Protein AF-A0A838QDP6-F1 (afdb_monomer_lite)

pLDDT: mean 85.4, std 12.96, range [42.44, 98.62]

Radius of gyration: 28.5 Å; chains: 1; bounding box: 66×50×78 Å

Foldseek 3Di:
DPDPVVVVVPPPVVCPPCQVVLCVVQVPVDLVVCPVLCVLLPDPPNDPSNDDPPGDPVSVVSSVVCCVPVVVVVVVVVLCCLLCVVVVVVCLVVVLVVLVVCQVVQVVVVDPVSNVVSVVVNVVSVVVVVVVVVVVVVVVVVLVVVLVPDPDPVSNVVSVVVCVVSVVSSVVSNDPDPVDPQQDQDPQKAFADEDAAAADPDADDAPDVLHQAHHAHPFAAAFAADLADDRSRNPRVLLLQQAKEKEAANPADPVQSVLLRVVSVVARRYHYHYDPPHPERIWIHHRRIIHHDNGNPPVSVVSNCSNGRLDHPRNNRVPHNDDGDDDHDD

Secondary structure (DSSP, 8-state):
---HHHHHHT-TTTS-SSHHHHHHHHT-S-TTTTHHHHHHHTSTT--GGG------HHHHHHHHHHHHHHHHHHHHHHHHHHHTHHHHHHHHHHHHHHHHHHHHHHHHTT-HHHHHHHHHHHHHHHHHHHHHHHHHHHHHHHHHHHHHT--SHHHHHHHHHHHHHHHHHHHHHHSTT-SSSSPPPPTT-EE-------B-SS----SSSS--SSSB-SSPBPPEE-SSPPPHHHHHHHHHTT-EEEEE-TT--HHHHHHHHHHHHH-TTEEEEE-TT-SSSEEEEETTEEEEESSTT-HHHHHHHHHHSSSSS-TTTT--SSSSB-----

Structure (mmCIF, N/CA/C/O backbone):
data_AF-A0A838QDP6-F1
#
_entry.id   AF-A0A838QDP6-F1
#
loop_
_atom_site.group_PDB
_atom_site.id
_atom_site.type_symbol
_atom_site.label_atom_id
_atom_site.label_alt_id
_atom_site.label_comp_id
_atom_site.label_asym_id
_atom_site.label_entity_id
_atom_site.label_seq_id
_atom_site.pdbx_PDB_ins_code
_atom_site.Cartn_x
_atom_site.Cartn_y
_atom_site.Cartn_z
_atom_site.occupancy
_atom_site.B_iso_or_equiv
_atom_site.auth_seq_id
_atom_site.auth_comp_id
_atom_site.auth_asym_id
_atom_site.auth_atom_id
_atom_site.pdbx_PDB_model_num
ATOM 1 N N . MET A 1 1 ? -3.889 28.948 44.543 1.00 50.28 1 MET A N 1
ATOM 2 C CA . MET A 1 1 ? -3.886 28.042 43.378 1.00 50.28 1 MET A CA 1
ATOM 3 C C . MET A 1 1 ? -4.847 28.643 42.381 1.00 50.28 1 MET A C 1
ATOM 5 O O . MET A 1 1 ? -6.040 28.615 42.629 1.00 50.28 1 MET A O 1
ATOM 9 N N . ILE A 1 2 ? -4.324 29.329 41.366 1.00 46.19 2 ILE A N 1
ATOM 10 C CA . ILE A 1 2 ? -5.138 29.846 40.263 1.00 46.19 2 ILE A CA 1
ATOM 11 C C . ILE A 1 2 ? -5.652 28.618 39.515 1.00 46.19 2 ILE A C 1
ATOM 13 O O . ILE A 1 2 ? -4.851 27.765 39.130 1.00 46.19 2 ILE A O 1
ATOM 17 N N . ASP A 1 3 ? -6.973 28.503 39.422 1.00 55.78 3 ASP A N 1
ATOM 18 C CA . ASP A 1 3 ? -7.684 27.395 38.797 1.00 55.78 3 ASP A CA 1
ATOM 19 C C . ASP A 1 3 ? -7.138 27.120 37.394 1.00 55.78 3 ASP A C 1
ATOM 21 O O . ASP A 1 3 ? -7.403 27.854 36.439 1.00 55.78 3 ASP A O 1
ATOM 25 N N . LEU A 1 4 ? -6.418 26.005 37.252 1.00 62.12 4 LEU A N 1
ATOM 26 C CA . LEU A 1 4 ? -6.120 25.387 35.956 1.00 62.12 4 LEU A CA 1
ATOM 27 C C . LEU A 1 4 ? -7.406 25.133 35.144 1.00 62.12 4 LEU A C 1
ATOM 29 O O . LEU A 1 4 ? -7.351 25.023 33.919 1.00 62.12 4 LEU A O 1
ATOM 33 N N . ASP A 1 5 ? -8.563 25.113 35.808 1.00 61.81 5 ASP A N 1
ATOM 34 C CA . ASP A 1 5 ? -9.881 25.012 35.190 1.00 61.81 5 ASP A CA 1
ATOM 35 C C . ASP A 1 5 ? -10.264 26.250 34.360 1.00 61.81 5 ASP A C 1
ATOM 37 O O . ASP A 1 5 ? -10.904 26.100 33.321 1.00 61.81 5 ASP A O 1
ATOM 41 N N . ILE A 1 6 ? -9.802 27.458 34.709 1.00 63.72 6 ILE A N 1
ATOM 42 C CA . ILE A 1 6 ? -10.055 28.677 33.912 1.00 63.72 6 ILE A CA 1
ATOM 43 C C . ILE A 1 6 ? -9.222 28.669 32.618 1.00 63.72 6 ILE A C 1
ATOM 45 O O . ILE A 1 6 ? -9.699 29.068 31.551 1.00 63.72 6 ILE A O 1
ATOM 49 N N . LEU A 1 7 ? -7.994 28.141 32.675 1.00 59.38 7 LEU A N 1
ATOM 50 C CA . LEU A 1 7 ? -7.162 27.930 31.483 1.00 59.38 7 LEU A CA 1
ATOM 51 C C . LEU A 1 7 ? -7.746 26.838 30.573 1.00 59.38 7 LEU A C 1
ATOM 53 O O . LEU A 1 7 ? -7.723 26.981 29.355 1.00 59.38 7 LEU A O 1
ATOM 57 N N . ARG A 1 8 ? -8.351 25.786 31.141 1.00 57.97 8 ARG A N 1
ATOM 58 C CA . ARG A 1 8 ? -9.088 24.775 30.361 1.00 57.97 8 ARG A CA 1
ATOM 59 C C . ARG A 1 8 ? -10.360 25.327 29.718 1.00 57.97 8 ARG A C 1
ATOM 61 O O . ARG A 1 8 ? -10.685 24.937 28.602 1.00 57.97 8 ARG A O 1
ATOM 68 N N . GLN A 1 9 ? -11.066 26.239 30.384 1.00 58.31 9 GLN A N 1
ATOM 69 C CA . GLN A 1 9 ? -12.295 26.850 29.860 1.00 58.31 9 GLN A CA 1
ATOM 70 C C . GLN A 1 9 ? -12.052 27.873 28.740 1.00 58.31 9 GLN A C 1
ATOM 72 O O . GLN A 1 9 ? -12.970 28.144 27.966 1.00 58.31 9 GLN A O 1
ATOM 77 N N . SER A 1 10 ? -10.837 28.422 28.636 1.00 58.09 10 SER A N 1
ATOM 78 C CA . SER A 1 10 ? -10.479 29.490 27.691 1.00 58.09 10 SER A CA 1
ATOM 79 C C . SER A 1 10 ? -9.707 29.023 26.450 1.00 58.09 10 SER A C 1
ATOM 81 O O . SER A 1 10 ? -9.335 29.859 25.633 1.00 58.09 10 SER A O 1
ATOM 83 N N . LEU A 1 11 ? -9.504 27.713 26.255 1.00 57.34 11 LEU A N 1
ATOM 84 C CA . LEU A 1 11 ? -8.918 27.151 25.031 1.00 57.34 11 LEU A CA 1
ATOM 85 C C . LEU A 1 11 ? -10.026 26.797 24.018 1.00 57.34 11 LEU A C 1
ATOM 87 O O . LEU A 1 11 ? -10.575 25.692 24.079 1.00 57.34 11 LEU A O 1
ATOM 91 N N . PRO A 1 12 ? -10.362 27.686 23.060 1.00 51.66 12 PRO A N 1
ATOM 92 C CA . PRO A 1 12 ? -11.470 27.474 22.127 1.00 51.66 12 PRO A CA 1
ATOM 93 C C . PRO A 1 12 ? -11.282 26.239 21.238 1.00 51.66 12 PRO A C 1
ATOM 95 O O . PRO A 1 12 ? -12.265 25.689 20.765 1.00 51.66 12 PRO A O 1
ATOM 98 N N . PHE A 1 13 ? -10.054 25.753 21.048 1.00 52.88 13 PHE A N 1
ATOM 99 C CA . PHE A 1 13 ? -9.762 24.635 20.146 1.00 52.88 13 PHE A CA 1
ATOM 100 C C . PHE A 1 13 ? -10.003 23.242 20.753 1.00 52.88 13 PHE A C 1
ATOM 102 O O . PHE A 1 13 ? -10.205 22.293 20.006 1.00 52.88 13 PHE A O 1
ATOM 109 N N . VAL A 1 14 ? -10.040 23.100 22.086 1.00 49.44 14 VAL A N 1
ATOM 110 C CA . VAL A 1 14 ? -10.217 21.787 22.756 1.00 49.44 14 VAL A CA 1
ATOM 111 C C . VAL A 1 14 ? -11.698 21.468 23.024 1.00 49.44 14 VAL A C 1
ATOM 113 O O . VAL A 1 14 ? -12.052 20.339 23.349 1.00 49.44 14 VAL A O 1
ATOM 116 N N . ARG A 1 15 ? -12.596 22.448 22.862 1.00 54.34 15 ARG A N 1
ATOM 117 C CA . ARG A 1 15 ? -14.018 22.332 23.232 1.00 54.34 15 ARG A CA 1
ATOM 118 C C . ARG A 1 15 ? -14.942 21.875 22.089 1.00 54.34 15 ARG A C 1
ATOM 120 O O . ARG A 1 15 ? -16.117 21.622 22.336 1.00 54.34 15 ARG A O 1
ATOM 127 N N . PHE A 1 16 ? -14.434 21.751 20.860 1.00 51.25 16 PHE A N 1
ATOM 128 C CA . PHE A 1 16 ? -15.212 21.402 19.658 1.00 51.25 16 PHE A CA 1
ATOM 129 C C . PHE A 1 16 ? -15.179 19.906 19.282 1.00 51.25 16 PHE A C 1
ATOM 131 O O . PHE A 1 16 ? -15.401 19.572 18.124 1.00 51.25 16 PHE A O 1
ATOM 138 N N . ASP A 1 17 ? -14.941 18.976 20.211 1.00 64.25 17 ASP A N 1
ATOM 139 C CA . ASP A 1 17 ? -14.935 17.535 19.875 1.00 64.25 17 ASP A CA 1
ATOM 140 C C . ASP A 1 17 ? -16.349 16.920 19.721 1.00 64.25 17 ASP A C 1
ATOM 142 O O . ASP A 1 17 ? -16.507 15.709 19.587 1.00 64.25 17 ASP A O 1
ATOM 146 N N . GLY A 1 18 ? -17.403 17.743 19.758 1.00 69.56 18 GLY A N 1
ATOM 147 C CA . GLY A 1 18 ? -18.802 17.311 19.700 1.00 69.56 18 GLY A CA 1
ATOM 148 C C . GLY A 1 18 ? -19.299 16.609 20.972 1.00 69.56 18 GLY A C 1
ATOM 149 O O . GLY A 1 18 ? -20.490 16.694 21.271 1.00 69.56 18 GLY A O 1
ATOM 150 N N . TYR A 1 19 ? -18.416 15.999 21.767 1.00 77.88 19 TYR A N 1
ATOM 151 C CA . TYR A 1 19 ? -18.747 15.301 23.008 1.00 77.88 19 TYR A CA 1
ATOM 152 C C . TYR A 1 19 ? -19.286 16.263 24.063 1.00 77.88 19 TYR A C 1
ATOM 154 O O . TYR A 1 19 ? -20.358 16.019 24.617 1.00 77.88 19 TYR A O 1
ATOM 162 N N . TRP A 1 20 ? -18.612 17.393 24.295 1.00 75.00 20 TRP A N 1
ATOM 163 C CA . TRP A 1 20 ? -19.075 18.382 25.278 1.00 75.00 20 TRP A CA 1
ATOM 164 C C . TRP A 1 20 ? -20.346 19.110 24.839 1.00 75.00 20 TRP A C 1
ATOM 166 O O . TRP A 1 20 ? -21.205 19.393 25.667 1.00 75.00 20 TRP A O 1
ATOM 176 N N . ALA A 1 21 ? -20.521 19.334 23.534 1.00 77.56 21 ALA A N 1
ATOM 177 C CA . ALA A 1 21 ? -21.773 19.864 22.998 1.00 77.56 21 ALA A CA 1
ATOM 178 C C . ALA A 1 21 ? -22.940 18.889 23.240 1.00 77.56 21 ALA A C 1
ATOM 180 O O . ALA A 1 21 ? -24.034 19.309 23.616 1.00 77.56 21 ALA A O 1
ATOM 181 N N . LEU A 1 22 ? -22.705 17.580 23.083 1.00 79.50 22 LEU A N 1
ATOM 182 C CA . LEU A 1 22 ? -23.687 16.543 23.403 1.00 79.50 22 LEU A CA 1
ATOM 183 C C . LEU A 1 22 ? -23.948 16.448 24.917 1.00 79.50 22 LEU A C 1
ATOM 185 O O . LEU A 1 22 ? -25.098 16.269 25.326 1.00 79.50 22 LEU A O 1
ATOM 189 N N . ALA A 1 23 ? -22.904 16.581 25.741 1.00 82.31 23 ALA A N 1
ATOM 190 C CA . ALA A 1 23 ? -22.971 16.614 27.204 1.00 82.31 23 ALA A CA 1
ATOM 191 C C . ALA A 1 23 ? -23.848 17.758 27.710 1.00 82.31 23 ALA A C 1
ATOM 193 O O . ALA A 1 23 ? -24.816 17.510 28.434 1.00 82.31 23 ALA A O 1
ATOM 194 N N . ASP A 1 24 ? -23.585 18.976 27.241 1.00 82.44 24 ASP A N 1
ATOM 195 C CA . ASP A 1 24 ? -24.355 20.166 27.594 1.00 82.44 24 ASP A CA 1
ATOM 196 C C . ASP A 1 24 ? -25.797 20.077 27.070 1.00 82.44 24 ASP A C 1
ATOM 198 O O . ASP A 1 24 ? -26.742 20.375 27.803 1.00 82.44 24 ASP A O 1
ATOM 202 N N . LEU A 1 25 ? -25.999 19.590 25.836 1.00 82.56 25 LEU A N 1
ATOM 203 C CA . LEU A 1 25 ? -27.333 19.444 25.243 1.00 82.56 25 LEU A CA 1
ATOM 204 C C . LEU A 1 25 ? -28.200 18.447 26.021 1.00 82.56 25 LEU A C 1
ATOM 206 O O . LEU A 1 25 ? -29.385 18.685 26.253 1.00 82.56 25 LEU A O 1
ATOM 210 N N . THR A 1 26 ? -27.628 17.309 26.405 1.00 82.81 26 THR A N 1
ATOM 211 C CA . THR A 1 26 ? -28.371 16.219 27.052 1.00 82.81 26 THR A CA 1
ATOM 212 C C . THR A 1 26 ? -28.411 16.309 28.577 1.00 82.81 26 THR A C 1
ATOM 214 O O . THR A 1 26 ? -29.231 15.626 29.199 1.00 82.81 26 THR A O 1
ATOM 217 N N . GLY A 1 27 ? -27.552 17.135 29.181 1.00 81.50 27 GLY A N 1
ATOM 218 C CA . GLY A 1 27 ? -27.388 17.259 30.629 1.00 81.50 27 GLY A CA 1
ATOM 219 C C . GLY A 1 27 ? -26.731 16.040 31.286 1.00 81.50 27 GLY A C 1
ATOM 220 O O . GLY A 1 27 ? -26.896 15.839 32.491 1.00 81.50 27 GLY A O 1
ATOM 221 N N . ILE A 1 28 ? -26.036 15.195 30.515 1.00 80.06 28 ILE A N 1
ATOM 222 C CA . ILE A 1 28 ? -25.270 14.059 31.042 1.00 80.06 28 ILE A CA 1
ATOM 223 C C . ILE A 1 28 ? -23.810 14.511 31.181 1.00 80.06 28 ILE A C 1
ATOM 225 O O . ILE A 1 28 ? -23.164 14.736 30.161 1.00 80.06 28 ILE A O 1
ATOM 229 N N . PRO A 1 29 ? -23.269 14.620 32.411 1.00 69.31 29 PRO A N 1
ATOM 230 C CA . PRO A 1 29 ? -21.950 15.215 32.643 1.00 69.31 29 PRO A CA 1
ATOM 231 C C . PRO A 1 29 ? -20.793 14.396 32.055 1.00 69.31 29 PRO A C 1
ATOM 233 O O . PRO A 1 29 ? -19.732 14.946 31.785 1.00 69.31 29 PRO A O 1
ATOM 236 N N . ASP A 1 30 ? -20.987 13.089 31.859 1.00 77.06 30 ASP A N 1
ATOM 237 C CA . ASP A 1 30 ? -20.006 12.204 31.233 1.00 77.06 30 ASP A CA 1
ATOM 238 C C . ASP A 1 30 ? -20.716 11.001 30.596 1.00 77.06 30 ASP A C 1
ATOM 240 O O . ASP A 1 30 ? -21.353 10.198 31.283 1.00 77.06 30 ASP A O 1
ATOM 244 N N . PHE A 1 31 ? -20.645 10.889 29.268 1.00 75.94 31 PHE A N 1
ATOM 245 C CA . PHE A 1 31 ? -21.271 9.787 28.534 1.00 75.94 31 PHE A CA 1
ATOM 246 C C . PHE A 1 31 ? -20.484 8.482 28.691 1.00 75.94 31 PHE A C 1
ATOM 248 O O . PHE A 1 31 ? -21.077 7.402 28.743 1.00 75.94 31 PHE A O 1
ATOM 255 N N . LEU A 1 32 ? -19.153 8.560 28.761 1.00 75.31 32 LEU A N 1
ATOM 256 C CA . LEU A 1 32 ? -18.283 7.387 28.730 1.00 75.31 32 LEU A CA 1
ATOM 257 C C . LEU A 1 32 ? -18.336 6.617 30.052 1.00 75.31 32 LEU A C 1
ATOM 259 O O . LEU A 1 32 ? -18.432 5.387 30.037 1.00 75.31 32 LEU A O 1
ATOM 263 N N . SER A 1 33 ? -18.377 7.302 31.200 1.00 76.56 33 SER A N 1
ATOM 264 C CA . SER A 1 33 ? -18.546 6.618 32.496 1.00 76.56 33 SER A CA 1
ATOM 265 C C . SER A 1 33 ? -19.885 5.882 32.624 1.00 76.56 33 SER A C 1
ATOM 267 O O . SER A 1 33 ? -19.991 4.903 33.370 1.00 76.56 33 SER A O 1
ATOM 269 N N . GLN A 1 34 ? -20.898 6.287 31.854 1.00 78.00 34 GLN A N 1
ATOM 270 C CA . GLN A 1 34 ? -22.226 5.669 31.848 1.00 78.00 34 GLN A CA 1
ATOM 271 C C . GLN A 1 34 ? -22.333 4.440 30.925 1.00 78.00 34 GLN A C 1
ATOM 273 O O . GLN A 1 34 ? -23.344 3.730 30.974 1.00 78.00 34 GLN A O 1
ATOM 278 N N . ILE A 1 35 ? -21.290 4.112 30.148 1.00 76.50 35 ILE A N 1
ATOM 279 C CA . ILE A 1 35 ? -21.249 2.910 29.293 1.00 76.50 35 ILE A CA 1
ATOM 280 C C . ILE A 1 35 ? -21.381 1.635 30.132 1.00 76.50 35 ILE A C 1
ATOM 282 O O . ILE A 1 35 ? -22.158 0.742 29.794 1.00 76.50 35 ILE A O 1
ATOM 286 N N . ALA A 1 36 ? -20.652 1.532 31.248 1.00 71.81 36 ALA A N 1
ATOM 287 C CA . ALA A 1 36 ? -20.669 0.322 32.068 1.00 71.81 36 ALA A CA 1
ATOM 288 C C . ALA A 1 36 ? -22.038 0.072 32.748 1.00 71.81 36 ALA A C 1
ATOM 290 O O . ALA A 1 36 ? -22.519 -1.064 32.701 1.00 71.81 36 ALA A O 1
ATOM 291 N N . PRO A 1 37 ? -22.712 1.081 33.338 1.00 74.19 37 PRO A N 1
ATOM 292 C CA . PRO A 1 37 ? -24.110 0.969 33.760 1.00 74.19 37 PRO A CA 1
ATOM 293 C C . PRO A 1 37 ? -25.075 0.595 32.625 1.00 74.19 37 PRO A C 1
ATOM 295 O O . PRO A 1 37 ? -25.907 -0.290 32.828 1.00 74.19 37 PRO A O 1
ATOM 298 N N . LEU A 1 38 ? -24.946 1.199 31.433 1.00 72.88 38 LEU A N 1
ATOM 299 C CA . LEU A 1 38 ? -25.777 0.869 30.265 1.00 72.88 38 LEU A CA 1
ATOM 300 C C . LEU A 1 38 ? -25.610 -0.600 29.861 1.00 72.88 38 LEU A C 1
ATOM 302 O O . LEU A 1 38 ? -26.600 -1.323 29.757 1.00 72.88 38 LEU A O 1
ATOM 306 N N . ALA A 1 39 ? -24.371 -1.062 29.688 1.00 69.81 39 ALA A N 1
ATOM 307 C CA . ALA A 1 39 ? -24.076 -2.441 29.312 1.00 69.81 39 ALA A CA 1
ATOM 308 C C . ALA A 1 39 ? -24.628 -3.440 30.343 1.00 69.81 39 ALA A C 1
ATOM 310 O O . ALA A 1 39 ? -25.216 -4.458 29.979 1.00 69.81 39 ALA A O 1
ATOM 311 N N . ARG A 1 40 ? -24.521 -3.124 31.643 1.00 71.31 40 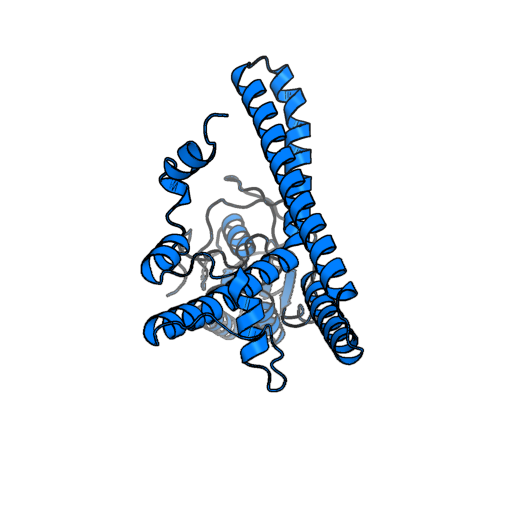ARG A N 1
ATOM 312 C CA . ARG A 1 40 ? -25.127 -3.934 32.714 1.00 71.31 40 ARG A CA 1
ATOM 313 C C . ARG A 1 40 ? -26.655 -3.915 32.683 1.00 71.31 40 ARG A C 1
ATOM 315 O O . ARG A 1 40 ? -27.258 -4.921 33.037 1.00 71.31 40 ARG A O 1
ATOM 322 N N . SER A 1 41 ? -27.274 -2.808 32.271 1.00 70.19 41 SER A N 1
ATOM 323 C CA . SER A 1 41 ? -28.736 -2.679 32.174 1.00 70.19 41 SER A CA 1
ATOM 324 C C . SER A 1 41 ? -29.349 -3.489 31.027 1.00 70.19 41 SER A C 1
ATOM 326 O O . SER A 1 41 ? -30.504 -3.892 31.120 1.00 70.19 41 SER A O 1
ATOM 328 N N . LEU A 1 42 ? -28.567 -3.767 29.978 1.00 66.94 42 LEU A N 1
ATOM 329 C CA . LEU A 1 42 ? -28.963 -4.624 28.853 1.00 66.94 42 LEU A CA 1
ATOM 330 C C . LEU A 1 42 ? -28.839 -6.123 29.177 1.00 66.94 42 LEU A C 1
ATOM 332 O O . LEU A 1 42 ? -29.370 -6.961 28.453 1.00 66.94 42 LEU A O 1
ATOM 336 N N . SER A 1 43 ? -28.153 -6.475 30.268 1.00 64.19 43 SER A N 1
ATOM 337 C CA . SER A 1 43 ? -28.040 -7.854 30.738 1.00 64.19 43 SER A CA 1
ATOM 338 C C . SER A 1 43 ? -29.254 -8.250 31.578 1.00 64.19 43 SER A C 1
ATOM 340 O O . SER A 1 43 ? -29.662 -7.527 32.486 1.00 64.19 43 SER A O 1
ATOM 342 N N . SER A 1 44 ? -29.788 -9.452 31.346 1.00 53.97 44 SER A N 1
ATOM 343 C CA . SER A 1 44 ? -30.947 -9.993 32.077 1.00 53.97 44 SER A CA 1
ATOM 344 C C . SER A 1 44 ? -30.701 -10.221 33.578 1.00 53.97 44 SER A C 1
ATOM 346 O O . SER A 1 44 ? -31.643 -10.470 34.325 1.00 53.97 44 SER A O 1
ATOM 348 N N . LYS A 1 45 ? -29.448 -10.108 34.043 1.00 57.16 45 LYS A N 1
ATOM 349 C CA . LYS A 1 45 ? -29.040 -10.208 35.457 1.00 57.16 45 LYS A CA 1
ATOM 350 C C . LYS A 1 45 ? -28.553 -8.865 36.013 1.00 57.16 45 LYS A C 1
ATOM 352 O O . LYS A 1 45 ? -27.513 -8.790 36.668 1.00 57.16 45 LYS A O 1
ATOM 357 N N . ALA A 1 46 ? -29.277 -7.793 35.715 1.00 52.75 46 ALA A N 1
ATOM 358 C CA . ALA A 1 46 ? -28.969 -6.444 36.171 1.00 52.75 46 ALA A CA 1
ATOM 359 C C . ALA A 1 46 ? -29.038 -6.330 37.713 1.00 52.75 46 ALA A C 1
ATOM 361 O O . ALA A 1 46 ? -30.113 -6.322 38.308 1.00 52.75 46 ALA A O 1
ATOM 362 N N . GLY A 1 47 ? -27.875 -6.245 38.371 1.00 58.44 47 GLY A N 1
ATOM 363 C CA . GLY A 1 47 ? -27.762 -5.952 39.806 1.00 58.44 47 GLY A CA 1
ATOM 364 C C . GLY A 1 47 ? -27.980 -4.463 40.149 1.00 58.44 47 GLY A C 1
ATOM 365 O O . GLY A 1 47 ? -28.218 -3.647 39.257 1.00 58.44 47 GLY A O 1
ATOM 366 N N . PRO A 1 48 ? -27.839 -4.057 41.428 1.00 55.97 48 PRO A N 1
ATOM 367 C CA . PRO A 1 48 ? -28.139 -2.695 41.903 1.00 55.97 48 PRO A CA 1
ATOM 368 C C . PRO A 1 48 ? -27.407 -1.561 41.158 1.00 55.97 48 PRO A C 1
ATOM 370 O O . PRO A 1 48 ? -27.935 -0.457 41.052 1.00 55.97 48 PRO A O 1
ATOM 373 N N . GLY A 1 49 ? -26.223 -1.839 40.597 1.00 58.38 49 GLY A N 1
ATOM 374 C CA . GLY A 1 49 ? -25.393 -0.893 39.837 1.00 58.38 49 GLY A CA 1
ATOM 375 C C . GLY A 1 49 ? -25.707 -0.784 38.337 1.00 58.38 49 GLY A C 1
ATOM 376 O O . GLY A 1 49 ? -24.875 -0.280 37.585 1.00 58.38 49 GLY A O 1
ATOM 377 N N . ALA A 1 50 ? -26.848 -1.302 37.878 1.00 59.38 50 ALA A N 1
ATOM 378 C CA . ALA A 1 50 ? -27.301 -1.228 36.484 1.00 59.38 50 ALA A CA 1
ATOM 379 C C . ALA A 1 50 ? -28.323 -0.100 36.231 1.00 59.38 50 ALA A C 1
ATOM 381 O O . ALA A 1 50 ? -28.893 0.001 35.145 1.00 59.38 50 ALA A O 1
ATOM 382 N N . LYS A 1 51 ? -28.608 0.739 37.236 1.00 62.09 51 LYS A N 1
ATOM 383 C CA . LYS A 1 51 ? -29.593 1.817 37.109 1.00 62.09 51 LYS A CA 1
ATOM 384 C C . LYS A 1 51 ? -28.969 3.028 36.422 1.00 62.09 51 LYS A C 1
ATOM 386 O O . LYS A 1 51 ? -28.227 3.781 37.043 1.00 62.09 51 LYS A O 1
ATOM 391 N N . LEU A 1 52 ? -29.316 3.224 35.153 1.00 66.31 52 LEU A N 1
ATOM 392 C CA . LEU A 1 52 ? -29.107 4.503 34.481 1.00 66.31 52 LEU A CA 1
ATOM 393 C C . LEU A 1 52 ? -29.871 5.615 35.222 1.00 66.31 52 LEU A C 1
ATOM 395 O O . LEU A 1 52 ? -30.951 5.348 35.769 1.00 66.31 52 LEU A O 1
ATOM 399 N N . PRO A 1 53 ? -29.372 6.864 35.202 1.00 69.88 53 PRO A N 1
ATOM 400 C CA . PRO A 1 53 ? -30.145 8.019 35.640 1.00 69.88 53 PRO A CA 1
ATOM 401 C C . PRO A 1 53 ? -31.523 8.046 34.959 1.00 69.88 53 PRO A C 1
ATOM 403 O O . PRO A 1 53 ? -31.707 7.531 33.849 1.00 69.88 53 PRO A O 1
ATOM 406 N N . ARG A 1 54 ? -32.528 8.644 35.609 1.00 74.81 54 ARG A N 1
ATOM 407 C CA . ARG A 1 54 ? -33.853 8.834 34.996 1.00 74.81 54 ARG A CA 1
ATOM 408 C C . ARG A 1 54 ? -33.755 9.874 33.872 1.00 74.81 54 ARG A C 1
ATOM 410 O O . ARG A 1 54 ? -33.995 11.054 34.086 1.00 74.81 54 ARG A O 1
ATOM 417 N N . LEU A 1 55 ? -33.386 9.418 32.678 1.00 79.25 55 LEU A N 1
ATOM 418 C CA . LEU A 1 55 ? -33.219 10.249 31.486 1.00 79.25 55 LEU A CA 1
ATOM 419 C C . LEU A 1 55 ? -34.525 10.358 30.689 1.00 79.25 55 LEU A C 1
ATOM 421 O O . LEU A 1 55 ? -35.282 9.387 30.573 1.00 79.25 55 LEU A O 1
ATOM 425 N N . LYS A 1 56 ? -34.762 11.532 30.091 1.00 86.06 56 LYS A N 1
ATOM 426 C CA . LYS A 1 56 ? -35.831 11.736 29.098 1.00 86.06 56 LYS A CA 1
ATOM 427 C C . LYS A 1 56 ? -35.603 10.805 27.895 1.00 86.06 56 LYS A C 1
ATOM 429 O O . LYS A 1 56 ? -34.465 10.467 27.574 1.00 86.06 56 LYS A O 1
ATOM 434 N N . ARG A 1 57 ? -36.677 10.391 27.206 1.00 86.31 57 ARG A N 1
ATOM 435 C CA . ARG A 1 57 ? -36.586 9.429 26.084 1.00 86.31 57 ARG A CA 1
ATOM 436 C C . ARG A 1 57 ? -35.627 9.887 24.982 1.00 86.31 57 ARG A C 1
ATOM 438 O O . ARG A 1 57 ? -34.804 9.087 24.557 1.00 86.31 57 ARG A O 1
ATOM 445 N N . TRP A 1 58 ? -35.693 11.154 24.573 1.00 86.94 58 TRP A N 1
ATOM 446 C CA . TRP A 1 58 ? -34.813 11.692 23.530 1.00 86.94 58 TRP A CA 1
ATOM 447 C C . TRP A 1 58 ? -33.337 11.681 23.961 1.00 86.94 58 TRP A C 1
ATOM 449 O O . TRP A 1 58 ? -32.496 11.221 23.202 1.00 86.94 58 TRP A O 1
ATOM 459 N N . VAL A 1 59 ? -33.043 12.046 25.218 1.00 86.88 59 VAL A N 1
ATOM 460 C CA . VAL A 1 59 ? -31.688 11.991 25.794 1.00 86.88 59 VAL A CA 1
ATOM 461 C C . VAL A 1 59 ? -31.134 10.567 25.760 1.00 86.88 59 VAL A C 1
ATOM 463 O O . VAL A 1 59 ? -29.984 10.348 25.391 1.00 86.88 59 VAL A O 1
ATOM 466 N N . ARG A 1 60 ? -31.966 9.576 26.098 1.00 83.44 60 ARG A N 1
ATOM 467 C CA . ARG A 1 60 ? -31.577 8.164 26.029 1.00 83.44 60 ARG A CA 1
ATOM 468 C C . ARG A 1 60 ? -31.277 7.719 24.596 1.00 83.44 60 ARG A C 1
ATOM 470 O O . ARG A 1 60 ? -30.323 6.977 24.399 1.00 83.44 60 ARG A O 1
ATOM 477 N N . VAL A 1 61 ? -32.073 8.150 23.616 1.00 86.06 61 VAL A N 1
ATOM 478 C CA . VAL A 1 61 ? -31.840 7.827 22.198 1.00 86.06 61 VAL A CA 1
ATOM 479 C C . VAL A 1 61 ? -30.522 8.435 21.722 1.00 86.06 61 VAL A C 1
ATOM 481 O O . VAL A 1 61 ? -29.705 7.709 21.168 1.00 86.06 61 VAL A O 1
ATOM 484 N N . THR A 1 62 ? -30.271 9.714 22.012 1.00 86.81 62 THR A N 1
ATOM 485 C CA . THR A 1 62 ? -29.002 10.387 21.688 1.00 86.81 62 THR A CA 1
ATOM 486 C C . THR A 1 62 ? -27.806 9.680 22.327 1.00 86.81 62 THR A C 1
ATOM 488 O O . THR A 1 62 ? -26.813 9.423 21.654 1.00 86.81 62 THR A O 1
ATOM 491 N N . PHE A 1 63 ? -27.919 9.293 23.600 1.00 83.44 63 PHE A N 1
ATOM 492 C CA . PHE A 1 63 ? -26.897 8.536 24.325 1.00 83.44 63 PHE A CA 1
ATOM 493 C C . PHE A 1 63 ? -26.586 7.176 23.691 1.00 83.44 63 PHE A C 1
ATOM 495 O O . PHE A 1 63 ? -25.423 6.846 23.469 1.00 83.44 63 PHE A O 1
ATOM 502 N N . ILE A 1 64 ? -27.619 6.398 23.359 1.00 83.56 64 ILE A N 1
ATOM 503 C CA . ILE A 1 64 ? -27.448 5.093 22.711 1.00 83.56 64 ILE A CA 1
ATOM 504 C C . ILE A 1 64 ? -26.846 5.262 21.312 1.00 83.56 64 ILE A C 1
ATOM 506 O O . ILE A 1 64 ? -25.910 4.544 20.979 1.00 83.56 64 ILE A O 1
ATOM 510 N N . ALA A 1 65 ? -27.338 6.217 20.517 1.00 87.94 65 ALA A N 1
ATOM 511 C CA . ALA A 1 65 ? -26.819 6.489 19.178 1.00 87.94 65 ALA A CA 1
ATOM 512 C C . ALA A 1 65 ? -25.336 6.882 19.216 1.00 87.94 65 ALA A C 1
ATOM 514 O O . ALA A 1 65 ? -24.539 6.316 18.474 1.00 87.94 65 ALA A O 1
ATOM 515 N N . TYR A 1 66 ? -24.953 7.776 20.134 1.00 85.38 66 TYR A N 1
ATOM 516 C CA . TYR A 1 66 ? -23.556 8.150 20.344 1.00 85.38 66 TYR A CA 1
ATOM 517 C C . TYR A 1 66 ? -22.687 6.927 20.655 1.00 85.38 66 TYR A C 1
ATOM 519 O O . TYR A 1 66 ? -21.666 6.721 20.014 1.00 85.38 66 TYR A O 1
ATOM 527 N N . ILE A 1 67 ? -23.106 6.061 21.581 1.00 84.12 67 ILE A N 1
ATOM 528 C CA . ILE A 1 67 ? -22.338 4.858 21.941 1.00 84.12 67 ILE A CA 1
ATOM 529 C C . ILE A 1 67 ? -22.236 3.874 20.770 1.00 84.12 67 ILE A C 1
ATOM 531 O O . ILE A 1 67 ? -21.161 3.322 20.533 1.00 84.12 67 ILE A O 1
ATOM 535 N N . LEU A 1 68 ? -23.330 3.661 20.034 1.00 86.44 68 LEU A N 1
ATOM 536 C CA . LEU A 1 68 ? -23.371 2.752 18.886 1.00 86.44 68 LEU A CA 1
ATOM 537 C C . LEU A 1 68 ? -22.518 3.229 17.708 1.00 86.44 68 LEU A C 1
ATOM 539 O O . LEU A 1 68 ? -22.123 2.399 16.900 1.00 86.44 68 LEU A O 1
ATOM 543 N N . ILE A 1 69 ? -22.221 4.524 17.613 1.00 87.12 69 ILE A N 1
ATOM 544 C CA . ILE A 1 69 ? -21.325 5.078 16.592 1.00 87.12 69 ILE A CA 1
ATOM 545 C C . ILE A 1 69 ? -19.885 5.110 17.115 1.00 87.12 69 ILE A C 1
ATOM 547 O O . ILE A 1 69 ? -18.970 4.597 16.474 1.00 87.12 69 ILE A O 1
ATOM 551 N N . THR A 1 70 ? -19.677 5.664 18.308 1.00 84.38 70 THR A N 1
ATOM 552 C CA . THR A 1 70 ? -18.344 5.917 18.861 1.00 84.38 70 THR A CA 1
ATOM 553 C C . THR A 1 70 ? -17.599 4.629 19.196 1.00 84.38 70 THR A C 1
ATOM 555 O O . THR A 1 70 ? -16.406 4.543 18.921 1.00 84.38 70 THR A O 1
ATOM 558 N N . LEU A 1 71 ? -18.258 3.601 19.749 1.00 85.69 71 LEU A N 1
ATOM 559 C CA . LEU A 1 71 ? -17.566 2.353 20.100 1.00 85.69 71 LEU A CA 1
ATOM 560 C C . LEU A 1 71 ? -17.031 1.595 18.872 1.00 85.69 71 LEU A C 1
ATOM 562 O O . LEU A 1 71 ? -15.854 1.233 18.906 1.00 85.69 71 LEU A O 1
ATOM 566 N N . PRO A 1 72 ? -17.806 1.366 17.790 1.00 87.88 72 PRO A N 1
ATOM 567 C CA . PRO A 1 72 ? -17.269 0.746 16.581 1.00 87.88 72 PRO A CA 1
ATOM 568 C C . PRO A 1 72 ? -16.171 1.572 15.920 1.00 87.88 72 PRO A C 1
ATOM 570 O O . PRO A 1 72 ? -15.165 1.000 15.515 1.00 87.88 72 PRO A O 1
ATOM 573 N N . VAL A 1 73 ? -16.319 2.901 15.858 1.00 88.56 73 VAL A N 1
ATOM 574 C CA . VAL A 1 73 ? -15.283 3.780 15.296 1.00 88.56 73 VAL A CA 1
ATOM 575 C C . VAL A 1 73 ? -13.997 3.685 16.114 1.00 88.56 73 VAL A C 1
ATOM 577 O O . VAL A 1 73 ? -12.936 3.455 15.546 1.00 88.56 73 VAL A O 1
ATOM 580 N N . LEU A 1 74 ? -14.070 3.775 17.445 1.00 85.50 74 LEU A N 1
ATOM 581 C CA . LEU A 1 74 ? -12.896 3.619 18.309 1.00 85.50 74 LEU A CA 1
ATOM 582 C C . LEU A 1 74 ? -12.273 2.225 18.191 1.00 85.50 74 LEU A C 1
ATOM 584 O O . LEU A 1 74 ? -11.052 2.113 18.150 1.00 85.50 74 LEU A O 1
ATOM 588 N N . ALA A 1 75 ? -13.085 1.169 18.114 1.00 85.06 75 ALA A N 1
ATOM 589 C CA . ALA A 1 75 ? -12.592 -0.192 17.923 1.00 85.06 75 ALA A CA 1
ATOM 590 C C . ALA A 1 75 ? -11.893 -0.356 16.566 1.00 85.06 75 ALA A C 1
ATOM 592 O O . ALA A 1 75 ? -10.834 -0.973 16.500 1.00 85.06 75 ALA A O 1
ATOM 593 N N . PHE A 1 76 ? -12.445 0.234 15.504 1.00 87.31 76 PHE A N 1
ATOM 594 C CA . PHE A 1 76 ? -11.859 0.244 14.167 1.00 87.31 76 PHE A CA 1
ATOM 595 C C . PHE A 1 76 ? -10.551 1.042 14.113 1.00 87.31 76 PHE A C 1
ATOM 597 O O . PHE A 1 76 ? -9.558 0.559 13.576 1.00 87.31 76 PHE A O 1
ATOM 604 N N . LEU A 1 77 ? -10.507 2.226 14.728 1.00 85.62 77 LEU A N 1
ATOM 605 C CA . LEU A 1 77 ? -9.286 3.029 14.827 1.00 85.62 77 LEU A CA 1
ATOM 606 C C . LEU A 1 77 ? -8.209 2.310 15.644 1.00 85.62 77 LEU A C 1
ATOM 608 O O . LEU A 1 77 ? -7.051 2.275 15.235 1.00 85.62 77 LEU A O 1
ATOM 612 N N . LEU A 1 78 ? -8.587 1.687 16.764 1.00 84.56 78 LEU A N 1
ATOM 613 C CA . LEU A 1 78 ? -7.677 0.877 17.570 1.00 84.56 78 LEU A CA 1
ATOM 614 C C . LEU A 1 78 ? -7.153 -0.322 16.773 1.00 84.56 78 LEU A C 1
ATOM 616 O O . LEU A 1 78 ? -5.964 -0.624 16.829 1.00 84.56 78 LEU A O 1
ATOM 620 N N . TRP A 1 79 ? -8.024 -0.981 16.011 1.00 85.19 79 TRP A N 1
ATOM 621 C CA . TRP A 1 79 ? -7.655 -2.070 15.117 1.00 85.19 79 TRP A CA 1
ATOM 622 C C . TRP A 1 79 ? -6.637 -1.612 14.067 1.00 85.19 79 TRP A C 1
ATOM 624 O O . TRP A 1 79 ? -5.580 -2.228 13.947 1.00 85.19 79 TRP A O 1
ATOM 634 N N . ILE A 1 80 ? -6.881 -0.499 13.367 1.00 82.75 80 ILE A N 1
ATOM 635 C CA . ILE A 1 80 ? -5.921 0.066 12.403 1.00 82.75 80 ILE A CA 1
ATOM 636 C C . ILE A 1 80 ? -4.597 0.402 13.090 1.00 82.75 80 ILE A C 1
ATOM 638 O O . ILE A 1 80 ? -3.535 0.033 12.597 1.00 82.75 80 ILE A O 1
ATOM 642 N N . MET A 1 81 ? -4.648 1.068 14.243 1.00 83.75 81 MET A N 1
ATOM 643 C CA . MET A 1 81 ? -3.456 1.475 14.982 1.00 83.75 81 MET A CA 1
ATOM 644 C C . MET A 1 81 ? -2.599 0.271 15.379 1.00 83.75 81 MET A C 1
ATOM 646 O O . MET A 1 81 ? -1.383 0.300 15.211 1.00 83.75 81 MET A O 1
ATOM 650 N N . VAL A 1 82 ? -3.220 -0.798 15.886 1.00 84.88 82 VAL A N 1
ATOM 651 C CA . VAL A 1 82 ? -2.503 -2.014 16.285 1.00 84.88 82 VAL A CA 1
ATOM 652 C C . VAL A 1 82 ? -1.969 -2.751 15.062 1.00 84.88 82 VAL A C 1
ATOM 654 O O . VAL A 1 82 ? -0.815 -3.160 15.067 1.00 84.88 82 VAL A O 1
ATOM 657 N N . THR A 1 83 ? -2.760 -2.905 14.003 1.00 80.00 83 THR A N 1
ATOM 658 C CA . THR A 1 83 ? -2.351 -3.658 12.805 1.00 80.00 83 THR A CA 1
ATOM 659 C C . THR A 1 83 ? -1.253 -2.962 11.999 1.00 80.00 83 THR A C 1
ATOM 661 O O . THR A 1 83 ? -0.367 -3.632 11.483 1.00 80.00 83 THR A O 1
ATOM 664 N N . ARG A 1 84 ? -1.241 -1.625 11.945 1.00 80.62 84 ARG A N 1
ATOM 665 C CA . ARG A 1 84 ? -0.193 -0.833 11.272 1.00 80.62 84 ARG A CA 1
ATOM 666 C C . ARG A 1 84 ? 1.042 -0.568 12.142 1.00 80.62 84 ARG A C 1
ATOM 668 O O . ARG A 1 84 ? 2.020 -0.004 11.655 1.00 80.62 84 ARG A O 1
ATOM 675 N N . MET A 1 85 ? 1.020 -0.972 13.411 1.00 82.94 85 MET A N 1
ATOM 676 C CA . MET A 1 85 ? 2.075 -0.679 14.385 1.00 82.94 85 MET A CA 1
ATOM 677 C C . MET A 1 85 ? 3.490 -1.117 13.957 1.00 82.94 85 MET A C 1
ATOM 679 O O . MET A 1 85 ? 4.403 -0.313 14.141 1.00 82.94 85 MET A O 1
ATOM 683 N N . PRO A 1 86 ? 3.715 -2.300 13.345 1.00 78.81 86 PRO A N 1
ATOM 684 C CA . PRO A 1 86 ? 5.060 -2.707 12.925 1.00 78.81 86 PRO A CA 1
ATOM 685 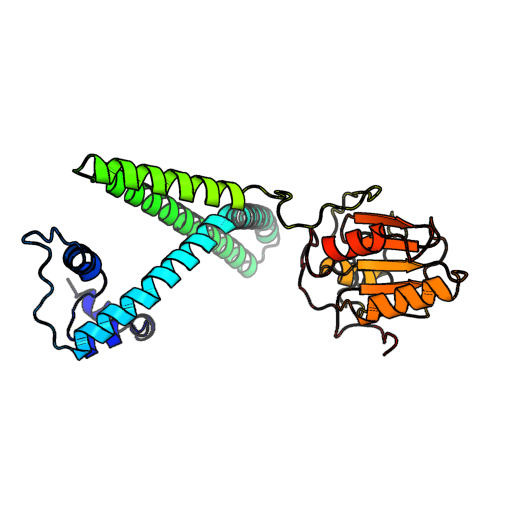C C . PRO A 1 86 ? 5.676 -1.758 11.890 1.00 78.81 86 PRO A C 1
ATOM 687 O O . PRO A 1 86 ? 6.827 -1.351 12.036 1.00 78.81 86 PRO A O 1
ATOM 690 N N . ALA A 1 87 ? 4.887 -1.349 10.892 1.00 75.94 87 ALA A N 1
ATOM 691 C CA . ALA A 1 87 ? 5.317 -0.398 9.870 1.00 75.94 87 ALA A CA 1
ATOM 692 C C . ALA A 1 87 ? 5.565 0.999 10.465 1.00 75.94 87 ALA A C 1
ATOM 694 O O . ALA A 1 87 ? 6.537 1.669 10.126 1.00 75.94 87 ALA A O 1
ATOM 695 N N . LEU A 1 88 ? 4.719 1.432 11.406 1.00 78.06 88 LEU A N 1
ATOM 696 C CA . LEU A 1 88 ? 4.939 2.690 12.120 1.00 78.06 88 LEU A CA 1
ATOM 697 C C . LEU A 1 88 ? 6.238 2.652 12.932 1.00 78.06 88 LEU A C 1
ATOM 699 O O . LEU A 1 88 ? 6.999 3.612 12.900 1.00 78.06 88 LEU A O 1
ATOM 703 N N . LEU A 1 89 ? 6.534 1.543 13.615 1.00 79.44 89 LEU A N 1
ATOM 704 C CA . LEU A 1 89 ? 7.786 1.382 14.353 1.00 79.44 89 LEU A CA 1
ATOM 705 C C . LEU A 1 89 ? 9.011 1.435 13.436 1.00 79.44 89 LEU A C 1
ATOM 707 O O . LEU A 1 89 ? 9.979 2.110 13.784 1.00 79.44 89 LEU A O 1
ATOM 711 N N . SER A 1 90 ? 8.983 0.771 12.276 1.00 76.25 90 SER A N 1
ATOM 712 C CA . SER A 1 90 ? 10.109 0.812 11.335 1.00 76.25 90 SER A CA 1
ATOM 713 C C . SER A 1 90 ? 10.339 2.220 10.790 1.00 76.25 90 SER A C 1
ATOM 715 O O . SER A 1 90 ? 11.482 2.669 10.734 1.00 76.25 90 SER A O 1
ATOM 717 N N . VAL A 1 91 ? 9.266 2.949 10.466 1.00 79.19 91 VAL A N 1
ATOM 718 C CA . VAL A 1 91 ? 9.352 4.345 10.012 1.00 79.19 91 VAL A CA 1
ATOM 719 C C . VAL A 1 91 ? 9.866 5.260 11.123 1.00 79.19 91 VAL A C 1
ATOM 721 O O . VAL A 1 91 ? 10.745 6.078 10.864 1.00 79.19 91 VAL A O 1
ATOM 724 N N . ILE A 1 92 ? 9.371 5.118 12.357 1.00 82.31 92 ILE A N 1
ATOM 725 C CA . ILE A 1 92 ? 9.809 5.929 13.504 1.00 82.31 92 ILE A CA 1
ATOM 726 C C . ILE A 1 92 ? 11.297 5.698 13.779 1.00 82.31 92 ILE A C 1
ATOM 728 O O . ILE A 1 92 ? 12.057 6.660 13.884 1.00 82.31 92 ILE A O 1
ATOM 732 N N . VAL A 1 93 ? 11.729 4.436 13.864 1.00 81.62 93 VAL A N 1
ATOM 733 C CA . VAL A 1 93 ? 13.135 4.095 14.126 1.00 81.62 93 VAL A CA 1
ATOM 734 C C . VAL A 1 93 ? 14.026 4.566 12.978 1.00 81.62 93 VAL A C 1
ATOM 736 O O . VAL A 1 93 ? 15.037 5.217 13.235 1.00 81.62 93 VAL A O 1
ATOM 739 N N . GLY A 1 94 ? 13.641 4.303 11.726 1.00 83.25 94 GLY A N 1
ATOM 740 C CA . GLY A 1 94 ? 14.390 4.745 10.549 1.00 83.25 94 GLY A CA 1
ATOM 741 C C . GLY A 1 94 ? 14.527 6.266 10.484 1.00 83.25 94 GLY A C 1
ATOM 742 O O . GLY A 1 94 ? 15.633 6.781 10.346 1.00 83.25 94 GLY A O 1
ATOM 743 N N . SER A 1 95 ? 13.426 6.993 10.678 1.00 84.75 95 SER A N 1
ATOM 744 C CA . SER A 1 95 ? 13.412 8.462 10.659 1.00 84.75 95 SER A CA 1
ATOM 745 C C . SER A 1 95 ? 14.267 9.054 11.776 1.00 84.75 95 SER A C 1
ATOM 747 O O . SER A 1 95 ? 15.029 9.991 11.538 1.00 84.75 95 SER A O 1
ATOM 749 N N . LEU A 1 96 ? 14.178 8.498 12.988 1.00 89.06 96 LEU A N 1
ATOM 750 C CA . LEU A 1 96 ? 14.953 8.970 14.130 1.00 89.06 96 LEU A CA 1
ATOM 751 C C . LEU A 1 96 ? 16.453 8.726 13.925 1.00 89.06 96 LEU A C 1
ATOM 753 O O . LEU A 1 96 ? 17.251 9.637 14.137 1.00 89.06 96 LEU A O 1
ATOM 757 N N . LEU A 1 97 ? 16.841 7.530 13.468 1.00 88.19 97 LEU A N 1
ATOM 758 C CA . LEU A 1 97 ? 18.238 7.208 13.169 1.00 88.19 97 LEU A CA 1
ATOM 759 C C . LEU A 1 97 ? 18.798 8.098 12.055 1.00 88.19 97 LEU A C 1
ATOM 761 O O . LEU A 1 97 ? 19.893 8.642 12.209 1.00 88.19 97 LEU A O 1
ATOM 765 N N . SER A 1 98 ? 18.037 8.307 10.977 1.00 88.06 98 SER A N 1
ATOM 766 C CA . SER A 1 98 ? 18.445 9.189 9.881 1.00 88.06 98 SER A CA 1
ATOM 767 C C . SER A 1 98 ? 18.625 10.633 10.343 1.00 88.06 98 SER A C 1
ATOM 769 O O . SER A 1 98 ? 19.621 11.262 9.994 1.00 88.06 98 SER A O 1
ATOM 771 N N . GLN A 1 99 ? 17.728 11.168 11.177 1.00 89.75 99 GLN A N 1
ATOM 772 C CA . GLN A 1 99 ? 17.889 12.533 11.684 1.00 89.75 99 GLN A CA 1
ATOM 773 C C . GLN A 1 99 ? 19.064 12.668 12.653 1.00 89.75 99 GLN A C 1
ATOM 775 O O . GLN A 1 99 ? 19.835 13.621 12.541 1.00 89.75 99 GLN A O 1
ATOM 780 N N . ILE A 1 100 ? 19.264 11.696 13.548 1.00 90.81 100 ILE A N 1
ATOM 781 C CA . ILE A 1 100 ? 20.432 11.669 14.441 1.00 90.81 100 ILE A CA 1
ATOM 782 C C . ILE A 1 100 ? 21.736 11.650 13.629 1.00 90.81 100 ILE A C 1
ATOM 784 O O . ILE A 1 100 ? 22.686 12.340 13.994 1.00 90.81 100 ILE A O 1
ATOM 788 N N . ALA A 1 101 ? 21.786 10.918 12.512 1.00 90.88 101 ALA A N 1
ATOM 789 C CA . ALA A 1 101 ? 22.966 10.852 11.648 1.00 90.88 101 ALA A CA 1
ATOM 790 C C . ALA A 1 101 ? 23.274 12.175 10.915 1.00 90.88 101 ALA A C 1
ATOM 792 O O . ALA A 1 101 ? 24.431 12.440 10.580 1.00 90.88 101 ALA A O 1
ATOM 793 N N . VAL A 1 102 ? 22.262 13.016 10.675 1.00 88.81 102 VAL A N 1
ATOM 794 C CA . VAL A 1 102 ? 22.408 14.313 9.991 1.00 88.81 102 VAL A CA 1
ATOM 795 C C . VAL A 1 102 ? 22.884 15.417 10.943 1.00 88.81 102 VAL A C 1
ATOM 797 O O . VAL A 1 102 ? 23.643 16.293 10.524 1.00 88.81 102 VAL A O 1
ATOM 800 N N . VAL A 1 103 ? 22.518 15.359 12.230 1.00 91.56 103 VAL A N 1
ATOM 801 C CA . VAL A 1 103 ? 22.840 16.403 13.225 1.00 91.56 103 VAL A CA 1
ATOM 802 C C . VAL A 1 103 ? 24.338 16.764 13.283 1.00 91.56 103 VAL A C 1
ATOM 804 O O . VAL A 1 103 ? 24.643 17.956 13.204 1.00 91.56 103 VAL A O 1
ATOM 807 N N . PRO A 1 104 ? 25.299 15.817 13.356 1.00 92.44 104 PRO A N 1
ATOM 808 C CA . PRO A 1 104 ? 26.722 16.160 13.400 1.00 92.44 104 PRO A CA 1
ATOM 809 C C . PRO A 1 104 ? 27.212 16.916 12.160 1.00 92.44 104 PRO A C 1
ATOM 811 O O . PRO A 1 104 ? 28.080 17.778 12.277 1.00 92.44 104 PRO A O 1
ATOM 814 N N . ARG A 1 105 ? 26.652 16.615 10.978 1.00 90.69 105 ARG A N 1
ATOM 815 C CA . ARG A 1 105 ? 27.021 17.284 9.721 1.00 90.69 105 ARG A CA 1
ATOM 816 C C . ARG A 1 105 ? 26.555 18.736 9.723 1.00 90.69 105 ARG A C 1
ATOM 818 O O . ARG A 1 105 ? 27.360 19.630 9.496 1.00 90.69 105 ARG A O 1
ATOM 825 N N . VAL A 1 106 ? 25.291 18.965 10.081 1.00 89.88 106 VAL A N 1
ATOM 826 C CA . VAL A 1 106 ? 24.687 20.307 10.128 1.00 89.88 106 VAL A CA 1
ATOM 827 C C . VAL A 1 106 ? 25.359 21.195 11.179 1.00 89.88 106 VAL A C 1
ATOM 829 O O . VAL A 1 106 ? 25.576 22.382 10.942 1.00 89.88 106 VAL A O 1
ATOM 832 N N . LEU A 1 107 ? 25.753 20.619 12.320 1.00 89.50 107 LEU A N 1
ATOM 833 C CA . LEU A 1 107 ? 26.530 21.333 13.337 1.00 89.50 107 LEU A CA 1
ATOM 834 C C . LEU A 1 107 ? 27.927 21.729 12.828 1.00 89.50 107 LEU A C 1
ATOM 836 O O . LEU A 1 107 ? 28.427 22.795 13.187 1.00 89.50 107 LEU A O 1
ATOM 840 N N . GLY A 1 108 ? 28.548 20.899 11.983 1.00 90.25 108 GLY A N 1
ATOM 841 C CA . GLY A 1 108 ? 29.853 21.169 11.373 1.00 90.25 108 GLY A CA 1
ATOM 842 C C . GLY A 1 108 ? 29.835 22.255 10.290 1.00 90.25 108 GLY A C 1
ATOM 843 O O . GLY A 1 108 ? 30.845 22.922 10.087 1.00 90.25 108 GLY A O 1
ATOM 844 N N . GLU A 1 109 ? 28.694 22.479 9.632 1.00 89.44 109 GLU A N 1
ATOM 845 C CA . GLU A 1 109 ? 28.514 23.520 8.603 1.00 89.44 109 GLU A CA 1
ATOM 846 C C . GLU A 1 109 ? 28.474 24.951 9.177 1.00 89.44 109 GLU A C 1
ATOM 848 O O . GLU A 1 109 ? 28.556 25.925 8.430 1.00 89.44 109 GLU A O 1
ATOM 853 N N . GLY A 1 110 ? 28.356 25.108 10.502 1.00 84.62 110 GLY A N 1
ATOM 854 C CA . GLY A 1 110 ? 28.423 26.407 11.185 1.00 84.62 110 GLY A CA 1
ATOM 855 C C . GLY A 1 110 ? 27.153 27.267 11.099 1.00 84.62 110 GLY A C 1
ATOM 856 O O . GLY A 1 110 ? 27.115 28.361 11.666 1.00 84.62 110 GLY A O 1
ATOM 857 N N . SER A 1 111 ? 26.087 26.793 10.443 1.00 94.31 111 SER A N 1
ATOM 858 C CA . SER A 1 111 ? 24.791 27.483 10.422 1.00 94.31 111 SER A CA 1
ATOM 859 C C . SER A 1 111 ? 24.022 27.260 11.727 1.00 94.31 111 SER A C 1
ATOM 861 O O . SER A 1 111 ? 23.533 26.161 12.011 1.00 94.31 111 SER A O 1
ATOM 863 N N . VAL A 1 112 ? 23.858 28.329 12.513 1.00 93.06 112 VAL A N 1
ATOM 864 C CA . VAL A 1 112 ? 23.124 28.297 13.792 1.00 93.06 112 VAL A CA 1
ATOM 865 C C . VAL A 1 112 ? 21.657 27.916 13.584 1.00 93.06 112 VAL A C 1
ATOM 867 O O . VAL A 1 112 ? 21.118 27.105 14.333 1.00 93.06 112 VAL A O 1
ATOM 870 N N . VAL A 1 113 ? 21.010 28.460 12.550 1.00 93.81 113 VAL A N 1
ATOM 871 C CA . VAL A 1 113 ? 19.579 28.230 12.289 1.00 93.81 113 VAL A CA 1
ATOM 872 C C . VAL A 1 113 ? 19.319 26.764 11.939 1.00 93.81 113 VAL A C 1
ATOM 874 O O . VAL A 1 113 ? 18.446 26.136 12.536 1.00 93.81 113 VAL A O 1
ATOM 877 N N . SER A 1 114 ? 20.116 26.203 11.025 1.00 90.00 114 SER A N 1
ATOM 878 C CA . SER A 1 114 ? 20.003 24.802 10.598 1.00 90.00 114 SER A CA 1
ATOM 879 C C . SER A 1 114 ? 20.245 23.844 11.765 1.00 90.00 114 SER A C 1
ATOM 881 O O . SER A 1 114 ? 19.519 22.868 11.942 1.00 90.00 114 SER A O 1
ATOM 883 N N . SER A 1 115 ? 21.236 24.167 12.600 1.00 91.50 115 SER A N 1
ATOM 884 C CA . SER A 1 115 ? 21.597 23.390 13.785 1.00 91.50 115 SER A CA 1
ATOM 885 C C . SER A 1 115 ? 20.471 23.348 14.814 1.00 91.50 115 SER A C 1
ATOM 887 O O . SER A 1 115 ? 20.120 22.276 15.306 1.00 91.50 115 SER A O 1
ATOM 889 N N . VAL A 1 116 ? 19.869 24.504 15.118 1.00 94.50 116 VAL A N 1
ATOM 890 C CA . VAL A 1 116 ? 18.731 24.588 16.045 1.00 94.50 116 VAL A CA 1
ATOM 891 C C . VAL A 1 116 ? 17.554 23.777 15.512 1.00 94.50 116 VAL A C 1
ATOM 893 O O . VAL A 1 116 ? 16.973 22.994 16.260 1.00 94.50 116 VAL A O 1
ATOM 896 N N . PHE A 1 117 ? 17.231 23.915 14.224 1.00 94.06 117 PHE A N 1
ATOM 897 C CA . PHE A 1 117 ? 16.128 23.178 13.613 1.00 94.06 117 PHE A CA 1
ATOM 898 C C . PHE A 1 117 ? 16.334 21.659 13.696 1.00 94.06 117 PHE A C 1
ATOM 900 O O . PHE A 1 117 ? 15.441 20.953 14.157 1.00 94.06 117 PHE A O 1
ATOM 907 N N . ALA A 1 118 ? 17.524 21.163 13.342 1.00 90.62 118 ALA A N 1
ATOM 908 C CA . ALA A 1 118 ? 17.838 19.735 13.379 1.00 90.62 118 ALA A CA 1
ATOM 909 C C . ALA A 1 118 ? 17.726 19.144 14.798 1.00 90.62 118 ALA A C 1
ATOM 911 O O . ALA A 1 118 ? 17.149 18.073 14.988 1.00 90.62 118 ALA A O 1
ATOM 912 N N . VAL A 1 119 ? 18.224 19.859 15.814 1.00 93.56 119 VAL A N 1
ATOM 913 C CA . VAL A 1 119 ? 18.136 19.419 17.217 1.00 93.56 119 VAL A CA 1
ATOM 914 C C . VAL A 1 119 ? 16.688 19.407 17.708 1.00 93.56 119 VAL A C 1
ATOM 916 O O . VAL A 1 119 ? 16.264 18.443 18.349 1.00 93.56 119 VAL A O 1
ATOM 919 N N . VAL A 1 120 ? 15.912 20.449 17.394 1.00 94.69 120 VAL A N 1
ATOM 920 C CA . VAL A 1 120 ? 14.487 20.517 17.751 1.00 94.69 120 VAL A CA 1
ATOM 921 C C . VAL A 1 120 ? 13.709 19.385 17.082 1.00 94.69 120 VAL A C 1
ATOM 923 O O . VAL A 1 120 ? 12.878 18.761 17.735 1.00 94.69 120 VAL A O 1
ATOM 926 N N . GLN A 1 121 ? 14.000 19.074 15.820 1.00 93.00 121 GLN A N 1
ATOM 927 C CA . GLN A 1 121 ? 13.318 18.011 15.085 1.00 93.00 121 GLN A CA 1
ATOM 928 C C . GLN A 1 121 ? 13.559 16.630 15.713 1.00 93.00 121 GLN A C 1
ATOM 930 O O . GLN A 1 121 ? 12.597 15.909 15.984 1.00 93.00 121 GLN A O 1
ATOM 935 N N . VAL A 1 122 ? 14.814 16.305 16.051 1.00 93.25 122 VAL A N 1
ATOM 936 C CA . VAL A 1 122 ? 15.155 15.063 16.771 1.00 93.25 122 VAL A CA 1
ATOM 937 C C . VAL A 1 122 ? 14.449 15.001 18.126 1.00 93.25 122 VAL A C 1
ATOM 939 O O . VAL A 1 122 ? 13.945 13.947 18.515 1.00 93.25 122 VAL A O 1
ATOM 942 N N . PHE A 1 123 ? 14.376 16.125 18.844 1.00 94.12 123 PHE A N 1
ATOM 943 C CA . PHE A 1 123 ? 13.687 16.190 20.130 1.00 94.12 123 PHE A CA 1
ATOM 944 C C . PHE A 1 123 ? 12.178 15.936 20.000 1.00 94.12 123 PHE A C 1
ATOM 946 O O . PHE A 1 123 ? 11.630 15.136 20.758 1.00 94.12 123 PHE A O 1
ATOM 953 N N . VAL A 1 124 ? 11.513 16.580 19.035 1.00 93.75 124 VAL A N 1
ATOM 954 C CA . VAL A 1 124 ? 10.072 16.409 18.787 1.00 93.75 124 VAL A CA 1
ATOM 955 C C . VAL A 1 124 ? 9.760 14.963 18.402 1.00 93.75 124 VAL A C 1
ATOM 957 O O . VAL A 1 124 ? 8.900 14.351 19.032 1.00 93.75 124 VAL A O 1
ATOM 960 N N . LEU A 1 125 ? 10.515 14.373 17.469 1.00 89.69 125 LEU A N 1
ATOM 961 C CA . LEU A 1 125 ? 10.339 12.964 17.104 1.00 89.69 125 LEU A CA 1
ATOM 962 C C . LEU A 1 125 ? 10.588 12.011 18.277 1.00 89.69 125 LEU A C 1
ATOM 964 O O . LEU A 1 125 ? 9.860 11.034 18.458 1.00 89.69 125 LEU A O 1
ATOM 968 N N . GLY A 1 126 ? 11.605 12.289 19.095 1.00 90.12 126 GLY A N 1
ATOM 969 C CA . GLY A 1 126 ? 11.875 11.512 20.302 1.00 90.12 126 GLY A CA 1
ATOM 970 C C . GLY A 1 126 ? 10.705 11.562 21.287 1.00 90.12 126 GLY A C 1
ATOM 971 O O . GLY A 1 126 ? 10.314 10.533 21.841 1.00 90.12 126 GLY A O 1
ATOM 972 N N . LEU A 1 127 ? 10.102 12.739 21.472 1.00 93.75 127 LEU A N 1
ATOM 973 C CA . LEU A 1 127 ? 8.933 12.916 22.329 1.00 93.75 127 LEU A CA 1
ATOM 974 C C . LEU A 1 127 ? 7.703 12.174 21.787 1.00 93.75 127 LEU A C 1
ATOM 976 O O . LEU A 1 127 ? 6.992 11.535 22.564 1.00 93.75 127 LEU A O 1
ATOM 980 N N . GLU A 1 128 ? 7.472 12.206 20.475 1.00 90.50 128 GLU A N 1
ATOM 981 C CA . GLU A 1 128 ? 6.402 11.448 19.816 1.00 90.50 128 GLU A CA 1
ATOM 982 C C . GLU A 1 128 ? 6.579 9.938 20.015 1.00 90.50 128 GLU A C 1
ATOM 984 O O . GLU A 1 128 ? 5.650 9.255 20.457 1.00 90.50 128 GLU A O 1
ATOM 989 N N . ALA A 1 129 ? 7.790 9.419 19.788 1.00 87.44 129 ALA A N 1
ATOM 990 C CA . ALA A 1 129 ? 8.110 8.008 19.994 1.00 87.44 129 ALA A CA 1
ATOM 991 C C . ALA A 1 129 ? 7.883 7.572 21.453 1.00 87.44 129 ALA A C 1
ATOM 993 O O . ALA A 1 129 ? 7.314 6.504 21.714 1.00 87.44 129 ALA A O 1
ATOM 994 N N . LEU A 1 130 ? 8.271 8.412 22.420 1.00 91.38 130 LEU A N 1
ATOM 995 C CA . LEU A 1 130 ? 8.017 8.174 23.843 1.00 91.38 130 LEU A CA 1
ATOM 996 C C . LEU A 1 130 ? 6.521 8.203 24.172 1.00 91.38 130 LEU A C 1
ATOM 998 O O . LEU A 1 130 ? 6.048 7.339 24.913 1.00 91.38 130 LEU A O 1
ATOM 1002 N N . GLY A 1 131 ? 5.769 9.154 23.612 1.00 89.38 131 GLY A N 1
ATOM 1003 C CA . GLY A 1 131 ? 4.322 9.266 23.798 1.00 89.38 131 GLY A CA 1
ATOM 1004 C C . GLY A 1 131 ? 3.573 8.038 23.282 1.00 89.38 131 GLY A C 1
ATOM 1005 O O . GLY A 1 131 ? 2.751 7.466 24.000 1.00 89.38 131 GLY A O 1
ATOM 1006 N N . ILE A 1 132 ? 3.918 7.577 22.078 1.00 85.50 132 ILE A N 1
ATOM 1007 C CA . ILE A 1 132 ? 3.370 6.355 21.477 1.00 85.50 132 ILE A CA 1
ATOM 1008 C C . ILE A 1 132 ? 3.709 5.140 22.347 1.00 85.50 132 ILE A C 1
ATOM 1010 O O . ILE A 1 132 ? 2.819 4.375 22.723 1.00 85.50 132 ILE A O 1
ATOM 1014 N N . THR A 1 133 ? 4.976 4.992 22.744 1.00 85.62 133 THR A N 1
ATOM 1015 C CA . THR A 1 133 ? 5.424 3.892 23.614 1.00 85.62 133 THR A CA 1
ATOM 1016 C C . THR A 1 133 ? 4.655 3.878 24.935 1.00 85.62 133 THR A C 1
ATOM 1018 O O . THR A 1 133 ? 4.150 2.837 25.362 1.00 85.62 133 THR A O 1
ATOM 1021 N N . TYR A 1 134 ? 4.510 5.041 25.573 1.00 90.75 134 TYR A N 1
ATOM 1022 C CA . TYR A 1 134 ? 3.744 5.189 26.804 1.00 90.75 134 TYR A CA 1
ATOM 1023 C C . TYR A 1 134 ? 2.277 4.789 26.615 1.00 90.75 134 TYR A C 1
ATOM 1025 O O . TYR A 1 134 ? 1.733 4.062 27.450 1.00 90.75 134 TYR A O 1
ATOM 1033 N N . LEU A 1 135 ? 1.644 5.212 25.517 1.00 87.44 135 LEU A N 1
ATOM 1034 C CA . LEU A 1 135 ? 0.254 4.885 25.210 1.00 87.44 135 LEU A CA 1
ATOM 1035 C C . LEU A 1 135 ? 0.055 3.374 25.049 1.00 87.44 135 LEU A C 1
ATOM 1037 O O . LEU A 1 135 ? -0.848 2.816 25.673 1.00 87.44 135 LEU A O 1
ATOM 1041 N N . PHE A 1 136 ? 0.927 2.693 24.301 1.00 84.25 136 PHE A N 1
ATOM 1042 C CA . PHE A 1 136 ? 0.865 1.236 24.141 1.00 84.25 136 PHE A CA 1
ATOM 1043 C C . PHE A 1 136 ? 1.081 0.493 25.465 1.00 84.25 136 PHE A C 1
ATOM 1045 O O . PHE A 1 136 ? 0.333 -0.435 25.785 1.00 84.25 136 PHE A O 1
ATOM 1052 N N . VAL A 1 137 ? 2.047 0.924 26.282 1.00 88.38 137 VAL A N 1
ATOM 1053 C CA . VAL A 1 137 ? 2.287 0.338 27.611 1.00 88.38 137 VAL A CA 1
ATOM 1054 C C . VAL A 1 137 ? 1.092 0.567 28.541 1.00 88.38 137 VAL A C 1
ATOM 1056 O O . VAL A 1 137 ? 0.673 -0.351 29.249 1.00 88.38 137 VAL A O 1
ATOM 1059 N N . SER A 1 138 ? 0.521 1.771 28.545 1.00 86.81 138 SER A N 1
ATOM 1060 C CA . SER A 1 138 ? -0.651 2.128 29.351 1.00 86.81 138 SER A CA 1
ATOM 1061 C C . SER A 1 138 ? -1.885 1.317 28.947 1.00 86.81 138 SER A C 1
ATOM 1063 O O . SER A 1 138 ? -2.575 0.747 29.801 1.00 86.81 138 SER A O 1
ATOM 1065 N N . LEU A 1 139 ? -2.119 1.179 27.640 1.00 85.81 139 LEU A N 1
ATOM 1066 C CA . LEU A 1 139 ? -3.186 0.351 27.094 1.00 85.81 139 LEU A CA 1
ATOM 1067 C C . LEU A 1 139 ? -3.005 -1.115 27.504 1.00 85.81 139 LEU A C 1
ATOM 1069 O O . LEU A 1 139 ? -3.930 -1.715 28.052 1.00 85.81 139 LEU A O 1
ATOM 1073 N N . GLY A 1 140 ? -1.802 -1.672 27.335 1.00 84.38 140 GLY A N 1
ATOM 1074 C CA . GLY A 1 140 ? -1.487 -3.043 27.742 1.00 84.38 140 GLY A CA 1
ATOM 1075 C C . GLY A 1 140 ? -1.718 -3.283 29.237 1.00 84.38 140 GLY A C 1
ATOM 1076 O O . GLY A 1 140 ? -2.368 -4.256 29.622 1.00 84.38 140 GLY A O 1
ATOM 1077 N N . ARG A 1 141 ? -1.269 -2.358 30.098 1.00 88.81 141 ARG A N 1
ATOM 1078 C CA . ARG A 1 141 ? -1.512 -2.418 31.552 1.00 88.81 141 ARG A CA 1
ATOM 1079 C C . ARG A 1 141 ? -3.002 -2.403 31.884 1.00 88.81 141 ARG A C 1
ATOM 1081 O O . ARG A 1 141 ? -3.441 -3.180 32.732 1.00 88.81 141 ARG A O 1
ATOM 1088 N N . THR A 1 142 ? -3.774 -1.562 31.201 1.00 84.75 142 THR A N 1
ATOM 1089 C CA . THR A 1 142 ? -5.225 -1.449 31.396 1.00 84.75 142 THR A CA 1
ATOM 1090 C C . THR A 1 142 ? -5.936 -2.740 30.995 1.00 84.75 142 THR A C 1
ATOM 1092 O O . THR A 1 142 ? -6.731 -3.267 31.772 1.00 84.75 142 THR A O 1
ATOM 1095 N N . LEU A 1 143 ? -5.604 -3.309 29.833 1.00 81.81 143 LEU A N 1
ATOM 1096 C CA . LEU A 1 143 ? -6.174 -4.575 29.360 1.00 81.81 143 LEU A CA 1
ATOM 1097 C C . LEU A 1 143 ? -5.873 -5.734 30.322 1.00 81.81 143 LEU A C 1
ATOM 1099 O O . LEU A 1 143 ? -6.772 -6.500 30.672 1.00 81.81 143 LEU A O 1
ATOM 1103 N N . VAL A 1 144 ? -4.636 -5.824 30.822 1.00 83.75 144 VAL A N 1
ATOM 1104 C CA . VAL A 1 144 ? -4.242 -6.833 31.819 1.00 83.75 144 VAL A CA 1
ATOM 1105 C C . VAL A 1 144 ? -5.003 -6.648 33.134 1.00 83.75 144 VAL A C 1
ATOM 1107 O O . VAL A 1 144 ? -5.469 -7.630 33.716 1.00 83.75 144 VAL A O 1
ATOM 1110 N N . ALA A 1 145 ? -5.161 -5.410 33.606 1.00 84.12 145 ALA A N 1
ATOM 1111 C CA . ALA A 1 145 ? -5.925 -5.119 34.816 1.00 84.12 145 ALA A CA 1
ATOM 1112 C C . ALA A 1 145 ? -7.402 -5.525 34.668 1.00 84.12 145 ALA A C 1
ATOM 1114 O O . ALA A 1 145 ? -7.950 -6.184 35.553 1.00 84.12 145 ALA A O 1
ATOM 1115 N N . VAL A 1 146 ? -8.026 -5.215 33.525 1.00 79.62 146 VAL A N 1
ATOM 1116 C CA . VAL A 1 146 ? -9.414 -5.599 33.215 1.00 79.62 146 VAL A CA 1
ATOM 1117 C C . VAL A 1 146 ? -9.574 -7.118 33.144 1.00 79.62 146 VAL A C 1
ATOM 1119 O O . VAL A 1 146 ? -10.534 -7.654 33.702 1.00 79.62 146 VAL A O 1
ATOM 1122 N N . ALA A 1 147 ? -8.635 -7.826 32.510 1.00 76.25 147 ALA A N 1
ATOM 1123 C CA . ALA A 1 147 ? -8.657 -9.285 32.430 1.00 76.25 147 ALA A CA 1
ATOM 1124 C C . ALA A 1 147 ? -8.540 -9.938 33.820 1.00 76.25 147 ALA A C 1
ATOM 1126 O O . ALA A 1 147 ? -9.277 -10.875 34.134 1.00 76.25 147 ALA A O 1
ATOM 1127 N N . ARG A 1 148 ? -7.666 -9.407 34.688 1.00 80.19 148 ARG A N 1
ATOM 1128 C CA . ARG A 1 148 ? -7.492 -9.884 36.072 1.00 80.19 148 ARG A CA 1
ATOM 1129 C C . ARG A 1 148 ? -8.681 -9.552 36.979 1.00 80.19 148 ARG A C 1
ATOM 1131 O O . ARG A 1 148 ? -8.976 -10.323 37.888 1.00 80.19 148 ARG A O 1
ATOM 1138 N N . GLY A 1 149 ? -9.383 -8.447 36.722 1.00 75.19 149 GLY A N 1
ATOM 1139 C CA . GLY A 1 149 ? -10.539 -7.988 37.501 1.00 75.19 149 GLY A CA 1
ATOM 1140 C C . GLY A 1 149 ? -11.840 -8.779 37.292 1.00 75.19 149 GLY A C 1
ATOM 1141 O O . GLY A 1 149 ? -12.835 -8.502 37.960 1.00 75.19 149 GLY A O 1
ATOM 1142 N N . GLN A 1 150 ? -11.874 -9.766 36.387 1.00 72.81 150 GLN A N 1
ATOM 1143 C CA . GLN A 1 150 ? -13.071 -10.577 36.134 1.00 72.81 150 GLN A CA 1
ATOM 1144 C C . GLN A 1 150 ? -13.363 -11.532 37.309 1.00 72.81 150 GLN A C 1
ATOM 1146 O O . GLN A 1 150 ? -12.661 -12.526 37.532 1.00 72.81 150 GLN A O 1
ATOM 1151 N N . ALA A 1 151 ? -14.437 -11.240 38.052 1.00 64.75 151 ALA A N 1
ATOM 1152 C CA . ALA A 1 151 ? -14.815 -11.953 39.277 1.00 64.75 151 ALA A CA 1
ATOM 1153 C C . ALA A 1 151 ? -15.450 -13.339 39.042 1.00 64.75 151 ALA A C 1
ATOM 1155 O O . ALA A 1 151 ? -15.430 -14.182 39.934 1.00 64.75 151 ALA A O 1
ATOM 1156 N N . THR A 1 152 ? -16.012 -13.603 37.856 1.00 78.81 152 THR A N 1
ATOM 1157 C CA . THR A 1 152 ? -16.712 -14.868 37.561 1.00 78.81 152 THR A CA 1
ATOM 1158 C C . THR A 1 152 ? -15.893 -15.770 36.639 1.00 78.81 152 THR A C 1
ATOM 1160 O O . THR A 1 152 ? -15.225 -15.282 35.727 1.00 78.81 152 THR A O 1
ATOM 1163 N N . GLN A 1 153 ? -15.978 -17.098 36.819 1.00 78.88 153 GLN A N 1
ATOM 1164 C CA . GLN A 1 153 ? -15.292 -18.053 35.931 1.00 78.88 153 GLN A CA 1
ATOM 1165 C C . GLN A 1 153 ? -15.707 -17.886 34.461 1.00 78.88 153 GLN A C 1
ATOM 1167 O O . GLN A 1 153 ? -14.852 -17.895 33.582 1.00 78.88 153 GLN A O 1
ATOM 1172 N N . ARG A 1 154 ? -16.997 -17.639 34.190 1.00 80.00 154 ARG A N 1
ATOM 1173 C CA . ARG A 1 154 ? -17.493 -17.371 32.828 1.00 80.00 154 ARG A CA 1
ATOM 1174 C C . ARG A 1 154 ? -16.879 -16.103 32.224 1.00 80.00 154 ARG A C 1
ATOM 1176 O O . ARG A 1 154 ? -16.484 -16.124 31.065 1.00 80.00 154 ARG A O 1
ATOM 1183 N N . GLY A 1 155 ? -16.751 -15.028 33.009 1.00 75.81 155 GLY A N 1
ATOM 1184 C CA . GLY A 1 155 ? -16.122 -13.781 32.558 1.00 75.81 155 GLY A CA 1
ATOM 1185 C C . GLY A 1 155 ? -14.645 -13.956 32.198 1.00 75.81 155 GLY A C 1
ATOM 1186 O O . GLY A 1 155 ? -14.192 -13.415 31.194 1.00 75.81 155 GLY A O 1
ATOM 1187 N N . ARG A 1 156 ? -13.912 -14.780 32.959 1.00 79.25 156 ARG A N 1
ATOM 1188 C CA . ARG A 1 156 ? -12.509 -15.115 32.658 1.00 79.25 156 ARG A CA 1
ATOM 1189 C C . ARG A 1 156 ? -12.363 -15.894 31.350 1.00 79.25 156 ARG A C 1
ATOM 1191 O O . ARG A 1 156 ? -11.482 -15.568 30.564 1.00 79.25 156 ARG A O 1
ATOM 1198 N N . VAL A 1 157 ? -13.235 -16.874 31.095 1.00 83.81 157 VAL A N 1
ATOM 1199 C CA . VAL A 1 157 ? -13.216 -17.658 29.844 1.00 83.81 157 VAL A CA 1
ATOM 1200 C C . VAL A 1 157 ? -13.520 -16.776 28.631 1.00 83.81 157 VAL A C 1
ATOM 1202 O O . VAL A 1 157 ? -12.791 -16.831 27.647 1.00 83.81 157 VAL A O 1
ATOM 1205 N N . ILE A 1 158 ? -14.543 -15.916 28.707 1.00 82.81 158 ILE A N 1
ATOM 1206 C CA . ILE A 1 158 ? -14.882 -14.987 27.615 1.00 82.81 158 ILE A CA 1
ATOM 1207 C C . ILE A 1 158 ? -13.718 -14.029 27.337 1.00 82.81 158 ILE A C 1
ATOM 1209 O O . ILE A 1 158 ? -13.334 -13.858 26.183 1.00 82.81 158 ILE A O 1
ATOM 1213 N N . ALA A 1 159 ? -13.124 -13.441 28.381 1.00 80.00 159 ALA A N 1
ATOM 1214 C CA . ALA A 1 159 ? -11.970 -12.559 28.228 1.00 80.00 159 ALA A CA 1
ATOM 1215 C C . ALA A 1 159 ? -10.782 -13.285 27.575 1.00 80.00 159 ALA A C 1
ATOM 1217 O O . ALA A 1 159 ? -10.169 -12.739 26.663 1.00 80.00 159 ALA A O 1
ATOM 1218 N N . ALA A 1 160 ? -10.496 -14.525 27.986 1.00 82.69 160 ALA A N 1
ATOM 1219 C CA . ALA A 1 160 ? -9.441 -15.334 27.381 1.00 82.69 160 ALA A CA 1
ATOM 1220 C C . ALA A 1 160 ? -9.709 -15.616 25.893 1.00 82.69 160 ALA A C 1
ATOM 1222 O O . ALA A 1 160 ? -8.805 -15.448 25.081 1.00 82.69 160 ALA A O 1
ATOM 1223 N N . MET A 1 161 ? -10.943 -15.970 25.512 1.00 84.81 161 MET A N 1
ATOM 1224 C CA . MET A 1 161 ? -11.295 -16.180 24.101 1.00 84.81 161 MET A CA 1
ATOM 1225 C C . MET A 1 161 ? -11.135 -14.908 23.268 1.00 84.81 161 MET A C 1
ATOM 1227 O O . MET A 1 161 ? -10.578 -14.970 22.178 1.00 84.81 161 MET A O 1
ATOM 1231 N N . ILE A 1 162 ? -11.570 -13.752 23.782 1.00 84.25 162 ILE A N 1
ATOM 1232 C CA . ILE A 1 162 ? -11.388 -12.466 23.093 1.00 84.25 162 ILE A CA 1
ATOM 1233 C C . ILE A 1 162 ? -9.899 -12.175 22.900 1.00 84.25 162 ILE A C 1
ATOM 1235 O O . ILE A 1 162 ? -9.497 -11.806 21.803 1.00 84.25 162 ILE A O 1
ATOM 1239 N N . VAL A 1 163 ? -9.072 -12.384 23.930 1.00 83.88 163 VAL A N 1
ATOM 1240 C CA . VAL A 1 163 ? -7.616 -12.203 23.830 1.00 83.88 163 VAL A CA 1
ATOM 1241 C C . VAL A 1 163 ? -7.012 -13.129 22.774 1.00 83.88 163 VAL A C 1
ATOM 1243 O O . VAL A 1 163 ? -6.177 -12.677 22.001 1.00 83.88 163 VAL A O 1
ATOM 1246 N N . VAL A 1 164 ? -7.447 -14.390 22.698 1.00 86.69 164 VAL A N 1
ATOM 1247 C CA . VAL A 1 164 ? -6.978 -15.334 21.670 1.00 86.69 164 VAL A CA 1
ATOM 1248 C C . VAL A 1 164 ? -7.402 -14.886 20.272 1.00 86.69 164 VAL A C 1
ATOM 1250 O O . VAL A 1 164 ? -6.559 -14.812 19.387 1.00 86.69 164 VAL A O 1
ATOM 1253 N N . VAL A 1 165 ? -8.675 -14.537 20.066 1.00 86.81 165 VAL A N 1
ATOM 1254 C CA . VAL A 1 165 ? -9.192 -14.099 18.756 1.00 86.81 165 VAL A CA 1
ATOM 1255 C C . VAL A 1 165 ? -8.503 -12.818 18.293 1.00 86.81 165 VAL A C 1
ATOM 1257 O O . VAL A 1 165 ? -8.017 -12.758 17.168 1.00 86.81 165 VAL A O 1
ATOM 1260 N N . VAL A 1 166 ? -8.408 -11.811 19.165 1.00 83.50 166 VAL A N 1
ATOM 1261 C CA . VAL A 1 166 ? -7.701 -10.560 18.863 1.00 83.50 166 VAL A CA 1
ATOM 1262 C C . VAL A 1 166 ? -6.216 -10.832 18.639 1.00 83.50 166 VAL A C 1
ATOM 1264 O O . VAL A 1 166 ? -5.648 -10.291 17.702 1.00 83.50 166 VAL A O 1
ATOM 1267 N N . GLY A 1 167 ? -5.594 -11.702 19.437 1.00 83.38 167 GLY A N 1
ATOM 1268 C CA . GLY A 1 167 ? -4.195 -12.096 19.272 1.00 83.38 167 GLY A CA 1
ATOM 1269 C C . GLY A 1 167 ? -3.919 -12.749 17.918 1.00 83.38 167 GLY A C 1
ATOM 1270 O O . GLY A 1 167 ? -2.956 -12.374 17.262 1.00 83.38 167 GLY A O 1
ATOM 1271 N N . ILE A 1 168 ? -4.789 -13.658 17.464 1.00 84.50 168 ILE A N 1
ATOM 1272 C CA . ILE A 1 168 ? -4.712 -14.270 16.128 1.00 84.50 168 ILE A CA 1
ATOM 1273 C C . ILE A 1 168 ? -4.886 -13.208 15.042 1.00 84.50 168 ILE A C 1
ATOM 1275 O O . ILE A 1 168 ? -4.113 -13.175 14.093 1.00 84.50 168 ILE A O 1
ATOM 1279 N N . ALA A 1 169 ? -5.874 -12.326 15.185 1.00 81.81 169 ALA A N 1
ATOM 1280 C CA . ALA A 1 169 ? -6.170 -11.294 14.200 1.00 81.81 169 ALA A CA 1
ATOM 1281 C C . ALA A 1 169 ? -5.024 -10.261 14.086 1.00 81.81 169 ALA A C 1
ATOM 1283 O O . ALA A 1 169 ? -4.660 -9.848 12.987 1.00 81.81 169 ALA A O 1
ATOM 1284 N N . VAL A 1 170 ? -4.402 -9.896 15.210 1.00 82.88 170 VAL A N 1
ATOM 1285 C CA . VAL A 1 170 ? -3.204 -9.045 15.253 1.00 82.88 170 VAL A CA 1
ATOM 1286 C C . VAL A 1 170 ? -1.998 -9.771 14.664 1.00 82.88 170 VAL A C 1
ATOM 1288 O O . VAL A 1 170 ? -1.320 -9.200 13.819 1.00 82.88 170 VAL A O 1
ATOM 1291 N N . ALA A 1 171 ? -1.753 -11.028 15.048 1.00 79.69 171 ALA A N 1
ATOM 1292 C CA . ALA A 1 171 ? -0.664 -11.827 14.489 1.00 79.69 171 ALA A CA 1
ATOM 1293 C C . ALA A 1 171 ? -0.799 -11.969 12.966 1.00 79.69 171 ALA A C 1
ATOM 1295 O O . ALA A 1 171 ? 0.177 -11.771 12.254 1.00 79.69 171 ALA A O 1
ATOM 1296 N N . TYR A 1 172 ? -2.013 -12.218 12.467 1.00 75.25 172 TYR A N 1
ATOM 1297 C CA . TYR A 1 172 ? -2.327 -12.235 11.038 1.00 75.25 172 TYR A CA 1
ATOM 1298 C C . TYR A 1 172 ? -1.958 -10.910 10.363 1.00 75.25 172 TYR A C 1
ATOM 1300 O O . TYR A 1 172 ? -1.268 -10.894 9.354 1.00 75.25 172 TYR A O 1
ATOM 1308 N N . ALA A 1 173 ? -2.366 -9.782 10.942 1.00 73.69 173 ALA A N 1
ATOM 1309 C CA . ALA A 1 173 ? -2.079 -8.473 10.368 1.00 73.69 173 ALA A CA 1
ATOM 1310 C C . ALA A 1 173 ? -0.593 -8.069 10.429 1.00 73.69 173 ALA A C 1
ATOM 1312 O O . ALA A 1 173 ? -0.180 -7.164 9.711 1.00 73.69 173 ALA A O 1
ATOM 1313 N N . TRP A 1 174 ? 0.192 -8.689 11.312 1.00 77.81 174 TRP A N 1
ATOM 1314 C CA . TRP A 1 174 ? 1.604 -8.368 11.539 1.00 77.81 174 TRP A CA 1
ATOM 1315 C C . TRP A 1 174 ? 2.568 -9.237 10.739 1.00 77.81 174 TRP A C 1
ATOM 1317 O O . TRP A 1 174 ? 3.753 -8.917 10.697 1.00 77.81 174 TRP A O 1
ATOM 1327 N N . ILE A 1 175 ? 2.103 -10.333 10.141 1.00 69.31 175 ILE A N 1
ATOM 1328 C CA . ILE A 1 175 ? 2.938 -11.166 9.279 1.00 69.31 175 ILE A CA 1
ATOM 1329 C C . ILE A 1 175 ? 2.935 -10.523 7.885 1.00 69.31 175 ILE A C 1
ATOM 1331 O O . ILE A 1 175 ? 1.913 -10.593 7.196 1.00 69.31 175 ILE A O 1
ATOM 1335 N N . PRO A 1 176 ? 4.040 -9.888 7.447 1.00 53.38 176 PRO A N 1
ATOM 1336 C CA . PRO A 1 176 ? 4.154 -9.462 6.060 1.00 53.38 176 PRO A CA 1
ATOM 1337 C C . PRO A 1 176 ? 4.041 -10.701 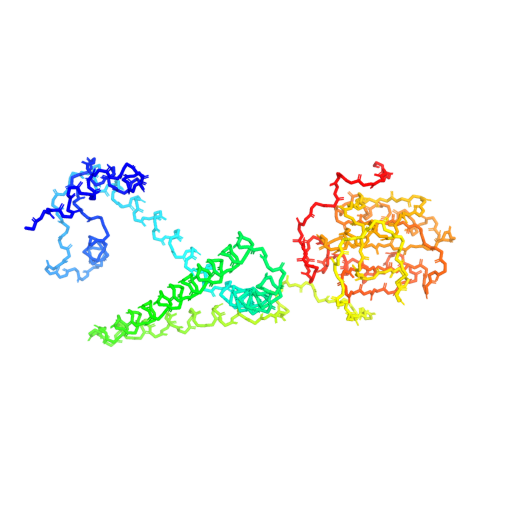5.162 1.00 53.38 176 PRO A C 1
ATOM 1339 O O . PRO A 1 176 ? 4.633 -11.738 5.460 1.00 53.38 176 PRO A O 1
ATOM 1342 N N . ASN A 1 177 ? 3.278 -10.596 4.073 1.00 53.75 177 ASN A N 1
ATOM 1343 C CA . ASN A 1 177 ? 3.144 -11.640 3.052 1.00 53.75 177 ASN A CA 1
ATOM 1344 C C . ASN A 1 177 ? 2.474 -12.946 3.519 1.00 53.75 177 ASN A C 1
ATOM 1346 O O . ASN A 1 177 ? 2.884 -14.028 3.105 1.00 53.75 177 ASN A O 1
ATOM 1350 N N . LEU A 1 178 ? 1.418 -12.889 4.342 1.00 48.88 178 LEU A N 1
ATOM 1351 C CA . LEU A 1 178 ? 0.492 -14.026 4.399 1.00 48.88 178 LEU A CA 1
ATOM 1352 C C . LEU A 1 178 ? -0.173 -14.179 3.018 1.00 48.88 178 LEU A C 1
ATOM 1354 O O . LEU A 1 178 ? -0.884 -13.262 2.601 1.00 48.88 178 LEU A O 1
ATOM 1358 N N . PRO A 1 179 ? 0.020 -15.308 2.307 1.00 48.06 179 PRO A N 1
ATOM 1359 C CA . PRO A 1 179 ? -0.518 -15.535 0.966 1.00 48.06 179 PRO A CA 1
ATOM 1360 C C . PRO A 1 179 ? -2.006 -15.907 1.042 1.00 48.06 179 PRO A C 1
ATOM 1362 O O . PRO A 1 179 ? -2.441 -16.947 0.557 1.00 48.06 179 PRO A O 1
ATOM 1365 N N . ILE A 1 180 ? -2.798 -15.097 1.740 1.00 42.44 180 ILE A N 1
ATOM 1366 C CA . ILE A 1 180 ? -4.247 -15.241 1.811 1.00 42.44 180 ILE A CA 1
ATOM 1367 C C . ILE A 1 180 ? -4.830 -13.907 1.348 1.00 42.44 180 ILE A C 1
ATOM 1369 O O . ILE A 1 180 ? -5.039 -12.990 2.139 1.00 42.44 180 ILE A O 1
ATOM 1373 N N . GLY A 1 181 ? -5.035 -13.799 0.034 1.00 46.69 181 GLY A N 1
ATOM 1374 C CA . GLY A 1 181 ? -5.675 -12.651 -0.615 1.00 46.69 181 GLY A CA 1
ATOM 1375 C C . GLY A 1 181 ? -4.749 -11.699 -1.380 1.00 46.69 181 GLY A C 1
ATOM 1376 O O . GLY A 1 181 ? -5.260 -10.798 -2.030 1.00 46.69 181 GLY A O 1
ATOM 1377 N N . GLN A 1 182 ? -3.427 -11.896 -1.351 1.00 51.78 182 GLN A N 1
ATOM 1378 C CA . GLN A 1 182 ? -2.531 -11.370 -2.390 1.00 51.78 182 GLN A CA 1
ATOM 1379 C C . GLN A 1 182 ? -2.385 -12.471 -3.441 1.00 51.78 182 GLN A C 1
ATOM 1381 O O . GLN A 1 182 ? -2.132 -13.617 -3.058 1.00 51.78 182 GLN A O 1
ATOM 1386 N N . GLY A 1 183 ? -2.608 -12.168 -4.724 1.00 55.00 183 GLY A N 1
ATOM 1387 C CA . GLY A 1 183 ? -2.414 -13.157 -5.783 1.00 55.00 183 GLY A CA 1
ATOM 1388 C C . GLY A 1 183 ? -0.995 -13.710 -5.681 1.00 55.00 183 GLY A C 1
ATOM 1389 O O . GLY A 1 183 ? -0.027 -12.952 -5.640 1.00 55.00 183 GLY A O 1
ATOM 1390 N N . ALA A 1 184 ? -0.864 -15.025 -5.525 1.00 68.56 184 ALA A N 1
ATOM 1391 C CA . ALA A 1 184 ? 0.451 -15.641 -5.566 1.00 68.56 184 ALA A CA 1
ATOM 1392 C C . ALA A 1 184 ? 1.036 -15.388 -6.958 1.00 68.56 184 ALA A C 1
ATOM 1394 O O . ALA A 1 184 ? 0.323 -15.540 -7.950 1.00 68.56 184 ALA A O 1
ATOM 1395 N N . ALA A 1 185 ? 2.316 -15.014 -7.027 1.00 83.81 185 ALA A N 1
ATOM 1396 C CA . ALA A 1 185 ? 2.986 -14.873 -8.311 1.00 83.81 185 ALA A CA 1
ATOM 1397 C C . ALA A 1 185 ? 2.823 -16.188 -9.103 1.00 83.81 185 ALA A C 1
ATOM 1399 O O . ALA A 1 185 ? 3.040 -17.267 -8.532 1.00 83.81 185 ALA A O 1
ATOM 1400 N N . PRO A 1 186 ? 2.417 -16.130 -10.380 1.00 90.56 186 PRO A N 1
ATOM 1401 C CA . PRO A 1 186 ? 2.152 -17.327 -11.164 1.00 90.56 186 PRO A CA 1
ATOM 1402 C C . PRO A 1 186 ? 3.415 -18.158 -11.386 1.00 90.56 186 PRO A C 1
ATOM 1404 O O . PRO A 1 186 ? 4.551 -17.695 -11.239 1.00 90.56 186 PRO A O 1
ATOM 1407 N N . ALA A 1 187 ? 3.223 -19.412 -11.789 1.00 89.62 187 ALA A N 1
ATOM 1408 C CA . ALA A 1 187 ? 4.329 -20.327 -12.033 1.00 89.62 187 ALA A CA 1
ATOM 1409 C C . ALA A 1 187 ? 5.311 -19.773 -13.087 1.00 89.62 187 ALA A C 1
ATOM 1411 O O . ALA A 1 187 ? 4.951 -19.505 -14.236 1.00 89.62 187 ALA A O 1
ATOM 1412 N N . GLY A 1 188 ? 6.585 -19.656 -12.705 1.00 91.56 188 GLY A N 1
ATOM 1413 C CA . GLY A 1 188 ? 7.644 -19.121 -13.564 1.00 91.56 188 GLY A CA 1
ATOM 1414 C C . GLY A 1 188 ? 7.866 -17.611 -13.445 1.00 91.56 188 GLY A C 1
ATOM 1415 O O . GLY A 1 188 ? 8.747 -17.098 -14.136 1.00 91.56 188 GLY A O 1
ATOM 1416 N N . ALA A 1 189 ? 7.127 -16.918 -12.571 1.00 94.19 189 ALA A N 1
ATOM 1417 C CA . ALA A 1 189 ? 7.475 -15.563 -12.165 1.00 94.19 189 ALA A CA 1
ATOM 1418 C C . ALA A 1 189 ? 8.815 -15.556 -11.406 1.00 94.19 189 ALA A C 1
ATOM 1420 O O . ALA A 1 189 ? 9.100 -16.440 -10.593 1.00 94.19 189 ALA A O 1
ATOM 1421 N N . GLN A 1 190 ? 9.645 -14.565 -11.706 1.00 94.88 190 GLN A N 1
ATOM 1422 C CA . GLN A 1 190 ? 10.950 -14.338 -11.100 1.00 94.88 190 GLN A CA 1
ATOM 1423 C C . GLN A 1 190 ? 10.879 -13.116 -10.190 1.00 94.88 190 GLN A C 1
ATOM 1425 O O . GLN A 1 190 ? 10.323 -12.092 -10.584 1.00 94.88 190 GLN A O 1
ATOM 1430 N N . THR A 1 191 ? 11.491 -13.226 -9.012 1.00 93.94 191 THR A N 1
ATOM 1431 C CA . THR A 1 191 ? 11.644 -12.120 -8.062 1.00 93.94 191 THR A CA 1
ATOM 1432 C C . THR A 1 191 ? 13.051 -11.541 -8.161 1.00 93.94 191 THR A C 1
ATOM 1434 O O . THR A 1 191 ? 14.028 -12.293 -8.183 1.00 93.94 191 THR A O 1
ATOM 1437 N N . PHE A 1 192 ? 13.154 -10.217 -8.157 1.00 92.94 192 PHE A N 1
ATOM 1438 C CA . PHE A 1 192 ? 14.408 -9.471 -8.197 1.00 92.94 192 PHE A CA 1
ATOM 1439 C C . PHE A 1 192 ? 14.543 -8.581 -6.964 1.00 92.94 192 PHE A C 1
ATOM 1441 O O . PHE A 1 192 ? 13.551 -8.169 -6.375 1.00 92.94 192 PHE A O 1
ATOM 1448 N N . GLU A 1 193 ? 15.777 -8.269 -6.580 1.00 91.44 193 GLU A N 1
ATOM 1449 C CA . GLU A 1 193 ? 16.045 -7.286 -5.532 1.00 91.44 193 GLU A CA 1
ATOM 1450 C C . GLU A 1 193 ? 16.188 -5.897 -6.164 1.00 91.44 193 GLU A C 1
ATOM 1452 O O . GLU A 1 193 ? 17.074 -5.681 -6.994 1.00 91.44 193 GLU A O 1
ATOM 1457 N N . VAL A 1 194 ? 15.327 -4.957 -5.769 1.00 90.25 194 VAL A N 1
ATOM 1458 C CA . VAL A 1 194 ? 15.376 -3.558 -6.213 1.00 90.25 194 VAL A CA 1
ATOM 1459 C C . VAL A 1 194 ? 15.578 -2.657 -4.998 1.00 90.25 194 VAL A C 1
ATOM 1461 O O . VAL A 1 194 ? 14.676 -2.443 -4.189 1.00 90.25 194 VAL A O 1
ATOM 1464 N N . THR A 1 195 ? 16.786 -2.118 -4.859 1.00 85.38 195 THR A N 1
ATOM 1465 C CA . THR A 1 195 ? 17.180 -1.307 -3.694 1.00 85.38 195 THR A CA 1
ATOM 1466 C C . THR A 1 195 ? 17.005 0.195 -3.906 1.00 85.38 195 THR A C 1
ATOM 1468 O O . THR A 1 195 ? 16.826 0.933 -2.939 1.00 85.38 195 THR A O 1
ATOM 1471 N N . GLU A 1 196 ? 17.036 0.652 -5.157 1.00 87.88 196 GLU A N 1
ATOM 1472 C CA . GLU A 1 196 ? 16.956 2.064 -5.533 1.00 87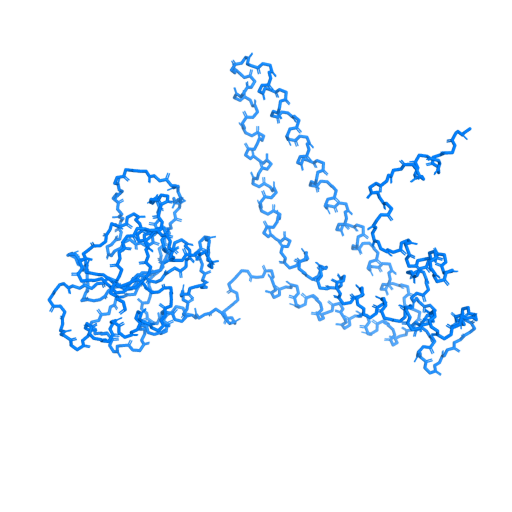.88 196 GLU A CA 1
ATOM 1473 C C . GLU A 1 196 ? 15.525 2.455 -5.924 1.00 87.88 196 GLU A C 1
ATOM 1475 O O . GLU A 1 196 ? 14.842 1.702 -6.617 1.00 87.88 196 GLU A O 1
ATOM 1480 N N . ARG A 1 197 ? 15.071 3.631 -5.473 1.00 90.94 197 ARG A N 1
ATOM 1481 C CA . ARG A 1 197 ? 13.696 4.141 -5.680 1.00 90.94 197 ARG A CA 1
ATOM 1482 C C . ARG A 1 197 ? 13.649 5.645 -5.947 1.00 90.94 197 ARG A C 1
ATOM 1484 O O . ARG A 1 197 ? 12.598 6.266 -5.881 1.00 90.94 197 ARG A O 1
ATOM 1491 N N . SER A 1 198 ? 14.800 6.277 -6.150 1.00 93.19 198 SER A N 1
ATOM 1492 C CA . SER A 1 198 ? 14.857 7.725 -6.303 1.00 93.19 198 SER A CA 1
ATOM 1493 C C . SER A 1 198 ? 14.272 8.203 -7.630 1.00 93.19 198 SER A C 1
ATOM 1495 O O . SER A 1 198 ? 14.462 7.608 -8.691 1.00 93.19 198 SER A O 1
ATOM 1497 N N . HIS A 1 199 ? 13.621 9.362 -7.570 1.00 96.44 199 HIS A N 1
ATOM 1498 C CA . HIS A 1 199 ? 13.226 10.095 -8.759 1.00 96.44 199 HIS A CA 1
ATOM 1499 C C . HIS A 1 199 ? 14.430 10.783 -9.414 1.00 96.44 199 HIS A C 1
ATOM 1501 O O . HIS A 1 199 ? 15.107 11.609 -8.795 1.00 96.44 199 HIS A O 1
ATOM 1507 N N . VAL A 1 200 ? 14.641 10.519 -10.700 1.00 95.69 200 VAL A N 1
ATOM 1508 C CA . VAL A 1 200 ? 15.699 11.092 -11.535 1.00 95.69 200 VAL A CA 1
ATOM 1509 C C . VAL A 1 200 ? 15.119 11.699 -12.812 1.00 95.69 200 VAL A C 1
ATOM 1511 O O . VAL A 1 200 ? 14.039 11.347 -13.267 1.00 95.69 200 VAL A O 1
ATOM 1514 N N . ARG A 1 201 ? 15.825 12.669 -13.399 1.00 95.00 201 ARG A N 1
ATOM 1515 C CA . ARG A 1 201 ? 15.428 13.321 -14.668 1.00 95.00 201 ARG A CA 1
ATOM 1516 C C . ARG A 1 201 ? 16.327 12.936 -15.842 1.00 95.00 201 ARG A C 1
ATOM 1518 O O . ARG A 1 201 ? 16.218 13.518 -16.916 1.00 95.00 201 ARG A O 1
ATOM 1525 N N . THR A 1 202 ? 17.258 12.027 -15.598 1.00 93.06 202 THR A N 1
ATOM 1526 C CA . THR A 1 202 ? 18.251 11.546 -16.555 1.00 93.06 202 THR A CA 1
ATOM 1527 C C . THR A 1 202 ? 17.933 10.109 -16.939 1.00 93.06 202 THR A C 1
ATOM 1529 O O . THR A 1 202 ? 17.314 9.421 -16.127 1.00 93.06 202 THR A O 1
ATOM 1532 N N . PRO A 1 203 ? 18.392 9.651 -18.114 1.00 94.50 203 PRO A N 1
ATOM 1533 C CA . PRO A 1 203 ? 18.262 8.254 -18.492 1.00 94.50 203 PRO A CA 1
ATOM 1534 C C . PRO A 1 203 ? 18.879 7.307 -17.458 1.00 94.50 203 PRO A C 1
ATOM 1536 O O . PRO A 1 203 ? 19.890 7.656 -16.833 1.00 94.50 203 PRO A O 1
ATOM 1539 N N . VAL A 1 204 ? 18.280 6.130 -17.295 1.00 96.06 204 VAL A N 1
ATOM 1540 C CA . VAL A 1 204 ? 18.725 5.085 -16.364 1.00 96.06 204 VAL A CA 1
ATOM 1541 C C . VAL A 1 204 ? 18.974 3.791 -17.128 1.00 96.06 204 VAL A C 1
ATOM 1543 O O . VAL A 1 204 ? 18.175 3.387 -17.962 1.00 96.06 204 VAL A O 1
ATOM 1546 N N . GLU A 1 205 ? 20.085 3.124 -16.824 1.00 94.44 205 GLU A N 1
ATOM 1547 C CA . GLU A 1 205 ? 20.339 1.767 -17.306 1.00 94.44 205 GLU A CA 1
ATOM 1548 C C . GLU A 1 205 ? 19.832 0.755 -16.276 1.00 94.44 205 GLU A C 1
ATOM 1550 O O . GLU A 1 205 ? 20.255 0.767 -15.115 1.00 94.44 205 GLU A O 1
ATOM 1555 N N . TYR A 1 206 ? 18.933 -0.130 -16.703 1.00 95.12 206 TYR A N 1
ATOM 1556 C CA . TYR A 1 206 ? 18.355 -1.172 -15.861 1.00 95.12 206 TYR A CA 1
ATOM 1557 C C . TYR A 1 206 ? 19.007 -2.531 -16.121 1.00 95.12 206 TYR A C 1
ATOM 1559 O O . TYR A 1 206 ? 19.444 -2.844 -17.226 1.00 95.12 206 TYR A O 1
ATOM 1567 N N . ALA A 1 207 ? 19.062 -3.369 -15.084 1.00 93.56 207 ALA A N 1
ATOM 1568 C CA . ALA A 1 207 ? 19.641 -4.708 -15.188 1.00 93.56 207 ALA A CA 1
ATOM 1569 C C . ALA A 1 207 ? 18.705 -5.723 -15.871 1.00 93.56 207 ALA A C 1
ATOM 1571 O O . ALA A 1 207 ? 19.164 -6.756 -16.359 1.00 93.56 207 ALA A O 1
ATOM 1572 N N . GLN A 1 208 ? 17.397 -5.459 -15.870 1.00 96.06 208 GLN A N 1
ATOM 1573 C CA . GLN A 1 208 ? 16.371 -6.292 -16.489 1.00 96.06 208 GLN A CA 1
ATOM 1574 C C . GLN A 1 208 ? 15.771 -5.567 -17.691 1.00 96.06 208 GLN A C 1
ATOM 1576 O O . GLN A 1 208 ? 15.625 -4.350 -17.664 1.00 96.06 208 GLN A O 1
ATOM 1581 N N . THR A 1 209 ? 15.372 -6.336 -18.703 1.00 95.19 209 THR A N 1
ATOM 1582 C CA . THR A 1 209 ? 14.687 -5.837 -19.902 1.00 95.19 209 THR A CA 1
ATOM 1583 C C . THR A 1 209 ? 13.346 -6.568 -20.047 1.00 95.19 209 THR A C 1
ATOM 1585 O O . THR A 1 209 ? 13.354 -7.791 -20.239 1.00 95.19 209 THR A O 1
ATOM 1588 N N . PRO A 1 210 ? 12.198 -5.877 -19.927 1.00 96.00 210 PRO A N 1
ATOM 1589 C CA . PRO A 1 210 ? 12.058 -4.506 -19.430 1.00 96.00 210 PRO A CA 1
ATOM 1590 C C . PRO A 1 210 ? 12.412 -4.409 -17.935 1.00 96.00 210 PRO A C 1
ATOM 1592 O O . PRO A 1 210 ? 12.436 -5.424 -17.225 1.00 96.00 210 PRO A O 1
ATOM 1595 N N . ALA A 1 211 ? 12.650 -3.194 -17.448 1.00 97.06 211 ALA A N 1
ATOM 1596 C CA . ALA A 1 211 ? 12.908 -2.930 -16.040 1.00 97.06 211 ALA A CA 1
ATOM 1597 C C . ALA A 1 211 ? 11.804 -3.472 -15.107 1.00 97.06 211 ALA A C 1
ATOM 1599 O O . ALA A 1 211 ? 10.627 -3.570 -15.464 1.00 97.06 211 ALA A O 1
ATOM 1600 N N . VAL A 1 212 ? 12.199 -3.812 -13.878 1.00 96.75 212 VAL A N 1
ATOM 1601 C CA . VAL A 1 212 ? 11.314 -4.309 -12.802 1.00 96.75 212 VAL A CA 1
ATOM 1602 C C . VAL A 1 212 ? 11.274 -3.357 -11.600 1.00 96.75 212 VAL A C 1
ATOM 1604 O O . VAL A 1 212 ? 10.801 -3.724 -10.532 1.00 96.75 212 VAL A O 1
ATOM 1607 N N . GLY A 1 213 ? 11.814 -2.146 -11.734 1.00 96.31 213 GLY A N 1
ATOM 1608 C CA . GLY A 1 213 ? 12.008 -1.200 -10.633 1.00 96.31 213 GLY A CA 1
ATOM 1609 C C . GLY A 1 213 ? 13.363 -0.495 -10.725 1.00 96.31 213 GLY A C 1
ATOM 1610 O O . GLY A 1 213 ? 14.188 -0.830 -11.575 1.00 96.31 213 GLY A O 1
ATOM 1611 N N . GLY A 1 214 ? 13.605 0.475 -9.845 1.00 96.88 214 GLY A N 1
ATOM 1612 C CA . GLY A 1 214 ? 14.874 1.206 -9.759 1.00 96.88 214 GLY A CA 1
ATOM 1613 C C . GLY A 1 214 ? 14.678 2.717 -9.667 1.00 96.88 214 GLY A C 1
ATOM 1614 O O . GLY A 1 214 ? 13.565 3.188 -9.440 1.00 96.88 214 GLY A O 1
ATOM 1615 N N . ALA A 1 215 ? 15.752 3.484 -9.874 1.00 97.31 215 ALA A N 1
ATOM 1616 C CA . ALA A 1 215 ? 15.647 4.929 -10.087 1.00 97.31 215 ALA A CA 1
ATOM 1617 C C . ALA A 1 215 ? 14.807 5.205 -11.340 1.00 97.31 215 ALA A C 1
ATOM 1619 O O . ALA A 1 215 ? 14.957 4.502 -12.337 1.00 97.31 215 ALA A O 1
ATOM 1620 N N . HIS A 1 216 ? 13.918 6.193 -11.305 1.00 98.19 216 HIS A N 1
ATOM 1621 C CA . HIS A 1 216 ? 12.934 6.385 -12.374 1.00 98.19 216 HIS A CA 1
ATOM 1622 C C . HIS A 1 216 ? 12.454 7.838 -12.485 1.00 98.19 216 HIS A C 1
ATOM 1624 O O . HIS A 1 216 ? 12.812 8.693 -11.680 1.00 98.19 216 HIS A O 1
ATOM 1630 N N . SER A 1 217 ? 11.675 8.155 -13.517 1.00 97.62 217 SER A N 1
ATOM 1631 C CA . SER A 1 217 ? 11.205 9.518 -13.798 1.00 97.62 217 SER A CA 1
ATOM 1632 C C . SER A 1 217 ? 10.272 10.007 -12.691 1.00 97.62 217 SER A C 1
ATOM 1634 O O . SER A 1 217 ? 9.492 9.206 -12.211 1.00 97.62 217 SER A O 1
ATOM 1636 N N . PRO A 1 218 ? 10.218 11.298 -12.311 1.00 96.69 218 PRO A N 1
ATOM 1637 C CA . PRO A 1 218 ? 9.167 11.812 -11.422 1.00 96.69 218 PRO A CA 1
ATOM 1638 C C . PRO A 1 218 ? 7.781 11.900 -12.091 1.00 96.69 218 PRO A C 1
ATOM 1640 O O . PRO A 1 218 ? 6.844 12.424 -11.493 1.00 96.69 218 PRO A O 1
ATOM 1643 N N . VAL A 1 219 ? 7.659 11.495 -13.357 1.00 96.75 219 VAL A N 1
ATOM 1644 C CA . VAL A 1 219 ? 6.420 11.558 -14.136 1.00 96.75 219 VAL A CA 1
ATOM 1645 C C . VAL A 1 219 ? 5.973 10.139 -14.475 1.00 96.75 219 VAL A C 1
ATOM 1647 O O . VAL A 1 219 ? 6.705 9.417 -15.148 1.00 96.75 219 VAL A O 1
ATOM 1650 N N . VAL A 1 220 ? 4.750 9.772 -14.086 1.00 96.81 220 VAL A N 1
ATOM 1651 C CA . VAL A 1 220 ? 4.136 8.475 -14.429 1.00 96.81 220 VAL A CA 1
ATOM 1652 C C . VAL A 1 220 ? 3.993 8.306 -15.946 1.00 96.81 220 VAL A C 1
ATOM 1654 O O . VAL A 1 220 ? 3.784 9.289 -16.665 1.00 96.81 220 VAL A O 1
ATOM 1657 N N . GLN A 1 221 ? 4.031 7.071 -16.444 1.00 98.38 221 GLN A N 1
ATOM 1658 C CA . GLN A 1 221 ? 3.498 6.729 -17.764 1.00 98.38 221 GLN A CA 1
ATOM 1659 C C . GLN A 1 221 ? 1.992 6.464 -17.644 1.00 98.38 221 GLN A C 1
ATOM 1661 O O . GLN A 1 221 ? 1.563 5.692 -16.787 1.00 98.38 221 GLN A O 1
ATOM 1666 N N . ASN A 1 222 ? 1.172 7.061 -18.509 1.00 98.19 222 ASN A N 1
ATOM 1667 C CA . ASN A 1 222 ? -0.253 6.738 -18.549 1.00 98.19 222 ASN A CA 1
ATOM 1668 C C . ASN A 1 222 ? -0.442 5.263 -18.941 1.00 98.19 222 ASN A C 1
ATOM 1670 O O . ASN A 1 222 ? 0.049 4.849 -19.991 1.00 98.19 222 ASN A O 1
ATOM 1674 N N . CYS A 1 223 ? -1.149 4.485 -18.125 1.00 98.31 223 CYS A N 1
ATOM 1675 C CA . CYS A 1 223 ? -1.520 3.105 -18.426 1.00 98.31 223 CYS A CA 1
ATOM 1676 C C . CYS A 1 223 ? -2.456 3.035 -19.641 1.00 98.31 223 CYS A C 1
ATOM 1678 O O . CYS A 1 223 ? -3.229 3.955 -19.909 1.00 98.31 223 CYS A O 1
ATOM 1680 N N . GLY A 1 224 ? -2.364 1.932 -20.375 1.00 98.19 224 GLY A N 1
ATOM 1681 C CA . GLY A 1 224 ? -3.084 1.652 -21.610 1.00 98.19 224 GLY A CA 1
ATOM 1682 C C . GLY A 1 224 ? -2.190 0.961 -22.640 1.00 98.19 224 GLY A C 1
ATOM 1683 O O . GLY A 1 224 ? -1.043 0.605 -22.360 1.00 98.19 224 GLY A O 1
ATOM 1684 N N . PHE A 1 225 ? -2.722 0.766 -23.845 1.00 98.44 225 PHE A N 1
ATOM 1685 C CA . PHE A 1 225 ? -2.010 0.113 -24.942 1.00 98.44 225 PHE A CA 1
ATOM 1686 C C . PHE A 1 225 ? -1.286 1.135 -25.825 1.00 98.44 225 PHE A C 1
ATOM 1688 O O . PHE A 1 225 ? -1.868 2.144 -26.221 1.00 98.44 225 PHE A O 1
ATOM 1695 N N . TYR A 1 226 ? -0.032 0.868 -26.173 1.00 98.31 226 TYR A N 1
ATOM 1696 C CA . TYR A 1 226 ? 0.804 1.729 -27.001 1.00 98.31 226 TYR A CA 1
ATOM 1697 C C . TYR A 1 226 ? 1.360 0.956 -28.179 1.00 98.31 226 TYR A C 1
ATOM 1699 O O . TYR A 1 226 ? 1.997 -0.066 -28.000 1.00 98.31 226 TYR A O 1
ATOM 1707 N N . THR A 1 227 ? 1.245 1.520 -29.377 1.00 96.50 227 THR A N 1
ATOM 1708 C CA . THR A 1 227 ? 1.860 0.987 -30.607 1.00 96.50 227 THR A CA 1
ATOM 1709 C C . THR A 1 227 ? 3.316 1.409 -30.804 1.00 96.50 227 THR A C 1
ATOM 1711 O O . THR A 1 227 ? 3.940 1.061 -31.804 1.00 96.50 227 THR A O 1
ATOM 1714 N N . ARG A 1 228 ? 3.866 2.196 -29.875 1.00 96.44 228 ARG A N 1
ATOM 1715 C CA . ARG A 1 228 ? 5.247 2.689 -29.891 1.00 96.44 228 ARG A CA 1
ATOM 1716 C C . ARG A 1 228 ? 5.850 2.556 -28.506 1.00 96.44 228 ARG A C 1
ATOM 1718 O O . ARG A 1 228 ? 5.122 2.626 -27.518 1.00 96.44 228 ARG A O 1
ATOM 1725 N N . ALA A 1 229 ? 7.168 2.406 -28.460 1.00 96.81 229 ALA A N 1
ATOM 1726 C CA . ALA A 1 229 ? 7.891 2.320 -27.206 1.00 96.81 229 ALA A CA 1
ATOM 1727 C C . ALA A 1 229 ? 7.624 3.564 -26.346 1.00 96.81 229 ALA A C 1
ATOM 1729 O O . ALA A 1 229 ? 7.510 4.687 -26.855 1.00 96.81 229 ALA A O 1
ATOM 1730 N N . VAL A 1 230 ? 7.510 3.338 -25.042 1.00 97.44 230 VAL A N 1
ATOM 1731 C CA . VAL A 1 230 ? 7.411 4.385 -24.023 1.00 97.44 230 VAL A CA 1
ATOM 1732 C C . VAL A 1 230 ? 8.780 4.604 -23.385 1.00 97.44 230 VAL A C 1
ATOM 1734 O O . VAL A 1 230 ? 9.671 3.769 -23.521 1.00 97.44 230 VAL A O 1
ATOM 1737 N N . ALA A 1 231 ? 8.962 5.730 -22.697 1.00 96.50 231 ALA A N 1
ATOM 1738 C CA . ALA A 1 231 ? 10.176 5.946 -21.918 1.00 96.50 231 ALA A CA 1
ATOM 1739 C C . ALA A 1 231 ? 10.195 4.980 -20.723 1.00 96.50 231 ALA A C 1
ATOM 1741 O O . ALA A 1 231 ? 9.237 4.933 -19.946 1.00 96.50 231 ALA A O 1
ATOM 1742 N N . GLU A 1 232 ? 11.274 4.213 -20.587 1.00 97.25 232 GLU A N 1
ATOM 1743 C CA . GLU A 1 232 ? 11.385 3.158 -19.579 1.00 97.25 232 GLU A CA 1
ATOM 1744 C C . GLU A 1 232 ? 11.305 3.736 -18.161 1.00 97.25 232 GLU A C 1
ATOM 1746 O O . GLU A 1 232 ? 10.574 3.219 -17.322 1.00 97.25 232 GLU A O 1
ATOM 1751 N N . GLU A 1 233 ? 11.919 4.895 -17.914 1.00 98.12 233 GLU A N 1
ATOM 1752 C CA . GLU A 1 233 ? 11.875 5.562 -16.613 1.00 98.12 233 GLU A CA 1
ATOM 1753 C C . GLU A 1 233 ? 10.461 6.032 -16.237 1.00 98.12 233 GLU A C 1
ATOM 1755 O O . GLU A 1 233 ? 10.136 6.131 -15.056 1.00 98.12 233 GLU A O 1
ATOM 1760 N N . ASN A 1 234 ? 9.605 6.342 -17.216 1.00 98.38 234 ASN A N 1
ATOM 1761 C CA . ASN A 1 234 ? 8.197 6.655 -16.963 1.00 98.38 234 ASN A CA 1
ATOM 1762 C C . ASN A 1 234 ? 7.395 5.378 -16.668 1.00 98.38 234 ASN A C 1
ATOM 1764 O O . ASN A 1 234 ? 6.542 5.385 -15.780 1.00 98.38 234 ASN A O 1
ATOM 1768 N N . ALA A 1 235 ? 7.670 4.286 -17.389 1.00 98.25 235 ALA A N 1
ATOM 1769 C CA . ALA A 1 235 ? 7.036 2.991 -17.150 1.00 98.25 235 ALA A CA 1
ATOM 1770 C C . ALA A 1 235 ? 7.380 2.446 -15.754 1.00 98.25 235 ALA A C 1
ATOM 1772 O O . ALA A 1 235 ? 6.489 1.969 -15.055 1.00 98.25 235 ALA A O 1
ATOM 1773 N N . VAL A 1 236 ? 8.633 2.595 -15.305 1.00 98.12 236 VAL A N 1
ATOM 1774 C CA . VAL A 1 236 ? 9.072 2.186 -13.960 1.00 98.12 236 VAL A CA 1
ATOM 1775 C C . VAL A 1 236 ? 8.373 2.980 -12.854 1.00 98.12 236 VAL A C 1
ATOM 1777 O O . VAL A 1 236 ? 8.004 2.387 -11.844 1.00 98.12 236 VAL A O 1
ATOM 1780 N N . HIS A 1 237 ? 8.100 4.276 -13.048 1.00 98.19 237 HIS A N 1
ATOM 1781 C CA . HIS A 1 237 ? 7.250 5.023 -12.108 1.00 98.19 237 HIS A CA 1
ATOM 1782 C C . HIS A 1 237 ? 5.854 4.394 -12.025 1.00 98.19 237 HIS A C 1
ATOM 1784 O O . HIS A 1 237 ? 5.318 4.171 -10.945 1.00 98.19 237 HIS A O 1
ATOM 1790 N N . SER A 1 238 ? 5.259 4.034 -13.164 1.00 98.12 238 SER A N 1
ATOM 1791 C CA . SER A 1 238 ? 3.964 3.352 -13.151 1.00 98.12 238 SER A CA 1
ATOM 1792 C C . SER A 1 238 ? 4.033 2.015 -12.403 1.00 98.12 238 SER A C 1
ATOM 1794 O O . SER A 1 238 ? 3.103 1.704 -11.661 1.00 98.12 238 SER A O 1
ATOM 1796 N N . LEU A 1 239 ? 5.138 1.260 -12.506 1.00 97.81 239 LEU A N 1
ATOM 1797 C CA . LEU A 1 239 ? 5.358 0.058 -11.687 1.00 97.81 239 LEU A CA 1
ATOM 1798 C C . LEU A 1 239 ? 5.392 0.376 -10.185 1.00 97.81 239 LEU A C 1
ATOM 1800 O O . LEU A 1 239 ? 4.860 -0.406 -9.399 1.00 97.81 239 LEU A O 1
ATOM 1804 N N . GLU A 1 240 ? 5.969 1.513 -9.777 1.00 96.06 240 GLU A N 1
ATOM 1805 C CA . GLU A 1 240 ? 5.987 1.961 -8.374 1.00 96.06 240 GLU A CA 1
ATOM 1806 C C . GLU A 1 240 ? 4.571 2.157 -7.817 1.00 96.06 240 GLU A C 1
ATOM 1808 O O . GLU A 1 240 ? 4.283 1.780 -6.678 1.00 96.06 240 GLU A O 1
ATOM 1813 N N . HIS A 1 241 ? 3.666 2.662 -8.656 1.00 96.00 241 HIS A N 1
ATOM 1814 C CA . HIS A 1 241 ? 2.248 2.842 -8.342 1.00 96.00 241 HIS A CA 1
ATOM 1815 C C . HIS A 1 241 ? 1.422 1.542 -8.415 1.00 96.00 241 HIS A C 1
ATOM 1817 O O . HIS A 1 241 ? 0.223 1.545 -8.121 1.00 96.00 241 HIS A O 1
ATOM 1823 N N . GLY A 1 242 ? 2.045 0.415 -8.772 1.00 95.25 242 GLY A N 1
ATOM 1824 C CA . GLY A 1 242 ? 1.384 -0.884 -8.910 1.00 95.25 242 GLY A CA 1
ATOM 1825 C C . GLY A 1 242 ? 0.831 -1.153 -10.308 1.00 95.25 242 GLY A C 1
ATOM 1826 O O . GLY A 1 242 ? -0.143 -1.888 -10.445 1.00 95.25 242 GLY A O 1
ATOM 1827 N N . ALA A 1 243 ? 1.391 -0.540 -11.352 1.00 97.62 243 ALA A N 1
ATOM 1828 C CA . ALA A 1 243 ? 1.098 -0.954 -12.717 1.00 97.62 243 ALA A CA 1
ATOM 1829 C C . ALA A 1 243 ? 1.770 -2.290 -13.054 1.00 97.62 243 ALA A C 1
ATOM 1831 O O . ALA A 1 243 ? 2.825 -2.635 -12.519 1.00 97.62 243 ALA A O 1
ATOM 1832 N N . VAL A 1 244 ? 1.178 -3.001 -14.009 1.00 98.06 244 VAL A N 1
ATOM 1833 C CA . VAL A 1 244 ? 1.807 -4.127 -14.699 1.00 98.06 244 VAL A CA 1
ATOM 1834 C C . VAL A 1 244 ? 2.190 -3.658 -16.093 1.00 98.06 244 VAL A C 1
ATOM 1836 O O . VAL A 1 244 ? 1.328 -3.269 -16.884 1.00 98.06 244 VAL A O 1
ATOM 1839 N N . TRP A 1 245 ? 3.485 -3.698 -16.396 1.00 98.50 245 TRP A N 1
ATOM 1840 C CA . TRP A 1 245 ? 4.008 -3.379 -17.715 1.00 98.50 245 TRP A CA 1
ATOM 1841 C C . TRP A 1 245 ? 4.175 -4.650 -18.544 1.00 98.50 245 TRP A C 1
ATOM 1843 O O . TRP A 1 245 ? 5.077 -5.448 -18.305 1.00 98.50 245 TRP A O 1
ATOM 1853 N N . ILE A 1 246 ? 3.301 -4.834 -19.529 1.00 98.62 246 ILE A N 1
ATOM 1854 C CA . ILE A 1 246 ? 3.411 -5.871 -20.549 1.00 98.62 246 ILE A CA 1
ATOM 1855 C C . ILE A 1 246 ? 4.234 -5.324 -21.716 1.00 98.62 246 ILE A C 1
ATOM 1857 O O . ILE A 1 246 ? 3.715 -4.657 -22.615 1.00 98.62 246 ILE A O 1
ATOM 1861 N N . ALA A 1 247 ? 5.528 -5.617 -21.705 1.00 98.56 247 ALA A N 1
ATOM 1862 C CA . ALA A 1 247 ? 6.393 -5.369 -22.844 1.00 98.56 247 ALA A CA 1
ATOM 1863 C C . ALA A 1 247 ? 6.236 -6.485 -23.881 1.00 98.56 247 ALA A C 1
ATOM 1865 O O . ALA A 1 247 ? 6.200 -7.667 -23.528 1.00 98.56 247 ALA A O 1
ATOM 1866 N N . TYR A 1 248 ? 6.164 -6.121 -25.158 1.00 98.44 248 TYR A N 1
ATOM 1867 C CA . TYR A 1 248 ? 6.024 -7.083 -26.249 1.00 98.44 248 TYR A CA 1
ATOM 1868 C C . TYR A 1 248 ? 6.972 -6.800 -27.422 1.00 98.44 248 TYR A C 1
ATOM 1870 O O . TYR A 1 248 ? 7.411 -5.668 -27.617 1.00 98.44 248 TYR A O 1
ATOM 1878 N N . GLN A 1 249 ? 7.307 -7.828 -28.203 1.00 97.38 249 GLN A N 1
ATOM 1879 C CA . GLN A 1 249 ? 8.153 -7.678 -29.393 1.00 97.38 249 GLN A CA 1
ATOM 1880 C C . GLN A 1 249 ? 7.374 -7.060 -30.562 1.00 97.38 249 GLN A C 1
ATOM 1882 O O . GLN A 1 249 ? 6.177 -7.283 -30.722 1.00 97.38 249 GLN A O 1
ATOM 1887 N N . THR A 1 250 ? 8.039 -6.273 -31.407 1.00 94.12 250 THR A N 1
ATOM 1888 C CA . THR A 1 250 ? 7.377 -5.543 -32.507 1.00 94.12 250 THR A CA 1
ATOM 1889 C C . THR A 1 250 ? 6.831 -6.441 -33.622 1.00 94.12 250 THR A C 1
ATOM 1891 O O . THR A 1 250 ? 5.996 -5.988 -34.402 1.00 94.12 250 THR A O 1
ATOM 1894 N N . ASP A 1 251 ? 7.264 -7.700 -33.685 1.00 92.69 251 ASP A N 1
ATOM 1895 C CA . ASP A 1 251 ? 6.815 -8.737 -34.618 1.00 92.69 251 ASP A CA 1
ATOM 1896 C C . ASP A 1 251 ? 5.804 -9.723 -33.999 1.00 92.69 251 ASP A C 1
ATOM 1898 O O . ASP A 1 251 ? 5.521 -10.771 -34.588 1.00 92.69 251 ASP A O 1
ATOM 1902 N N . LEU A 1 252 ? 5.235 -9.391 -32.832 1.00 95.25 252 LEU A N 1
ATOM 1903 C CA . LEU A 1 252 ? 4.202 -10.197 -32.183 1.00 95.25 252 LEU A CA 1
ATOM 1904 C C . LEU A 1 252 ? 2.968 -10.360 -33.103 1.00 95.25 252 LEU A C 1
ATOM 1906 O O . LEU A 1 252 ? 2.544 -9.379 -33.720 1.00 95.25 252 LEU A O 1
ATOM 1910 N N . PRO A 1 253 ? 2.360 -11.561 -33.195 1.00 96.94 253 PRO A N 1
ATOM 1911 C CA . PRO A 1 253 ? 1.172 -11.781 -34.017 1.00 96.94 253 PRO A CA 1
ATOM 1912 C C . PRO A 1 253 ? 0.006 -10.841 -33.675 1.00 96.94 253 PRO A C 1
ATOM 1914 O O . PRO A 1 253 ? -0.248 -10.556 -32.504 1.00 96.94 253 PRO A O 1
ATOM 1917 N N . ASP A 1 254 ? -0.766 -10.436 -34.690 1.00 96.88 254 ASP A N 1
ATOM 1918 C CA . ASP A 1 254 ? -1.911 -9.523 -34.526 1.00 96.88 254 ASP A CA 1
ATOM 1919 C C . ASP A 1 254 ? -2.943 -10.029 -33.499 1.00 96.88 254 ASP A C 1
ATOM 1921 O O . ASP A 1 254 ? -3.488 -9.240 -32.735 1.00 96.88 254 ASP A O 1
ATOM 1925 N N . GLU A 1 255 ? -3.171 -11.345 -33.423 1.00 96.88 255 GLU A N 1
ATOM 1926 C CA . GLU A 1 255 ? -4.092 -11.959 -32.450 1.00 96.88 255 GLU A CA 1
ATOM 1927 C C . GLU A 1 255 ? -3.638 -11.747 -30.993 1.00 96.88 255 GLU A C 1
ATOM 1929 O O . GLU A 1 255 ? -4.450 -11.460 -30.105 1.00 96.88 255 GLU A O 1
ATOM 1934 N N . ASP A 1 256 ? -2.331 -11.837 -30.742 1.00 97.88 256 ASP A N 1
ATOM 1935 C CA . ASP A 1 256 ? -1.763 -11.568 -29.424 1.00 97.88 256 ASP A CA 1
ATOM 1936 C C . ASP A 1 256 ? -1.804 -10.062 -29.118 1.00 97.88 256 ASP A C 1
ATOM 1938 O O . ASP A 1 256 ? -2.164 -9.671 -28.007 1.00 97.88 256 ASP A O 1
ATOM 1942 N N . LEU A 1 257 ? -1.517 -9.201 -30.104 1.00 97.75 257 LEU A N 1
ATOM 1943 C CA . LEU A 1 257 ? -1.642 -7.744 -29.957 1.00 97.75 257 LEU A CA 1
ATOM 1944 C C . LEU A 1 257 ? -3.080 -7.322 -29.631 1.00 97.75 257 LEU A C 1
ATOM 1946 O O . LEU A 1 257 ? -3.291 -6.484 -28.753 1.00 97.75 257 LEU A O 1
ATOM 1950 N N . ASP A 1 258 ? -4.070 -7.916 -30.295 1.00 97.81 258 ASP A N 1
ATOM 1951 C CA . ASP A 1 258 ? -5.489 -7.684 -30.025 1.00 97.81 258 ASP A CA 1
ATOM 1952 C C . ASP A 1 258 ? -5.872 -8.125 -28.609 1.00 97.81 258 ASP A C 1
ATOM 1954 O O . ASP A 1 258 ? -6.585 -7.402 -27.907 1.00 97.81 258 ASP A O 1
ATOM 1958 N N . THR A 1 259 ? -5.333 -9.257 -28.152 1.00 97.69 259 THR A N 1
ATOM 1959 C CA . THR A 1 259 ? -5.523 -9.748 -26.781 1.00 97.69 259 THR A CA 1
ATOM 1960 C C . THR A 1 259 ? -4.944 -8.775 -25.752 1.00 97.69 259 THR A C 1
ATOM 1962 O O . THR A 1 259 ? -5.633 -8.401 -24.799 1.00 97.69 259 THR A O 1
ATOM 1965 N N . LEU A 1 260 ? -3.705 -8.313 -25.950 1.00 98.00 260 LEU A N 1
ATOM 1966 C CA . LEU A 1 260 ? -3.063 -7.341 -25.059 1.00 98.00 260 LEU A CA 1
ATOM 1967 C C . LEU A 1 260 ? -3.797 -5.995 -25.054 1.00 98.00 260 LEU A C 1
ATOM 1969 O O . LEU A 1 260 ? -3.949 -5.378 -23.999 1.00 98.00 260 LEU A O 1
ATOM 1973 N N . ARG A 1 261 ? -4.293 -5.554 -26.215 1.00 97.94 261 ARG A N 1
ATOM 1974 C CA . ARG A 1 261 ? -5.080 -4.325 -26.346 1.00 97.94 261 ARG A CA 1
ATOM 1975 C C . ARG A 1 261 ? -6.395 -4.415 -25.581 1.00 97.94 261 ARG A C 1
ATOM 1977 O O . ARG A 1 261 ? -6.738 -3.482 -24.860 1.00 97.94 261 ARG A O 1
ATOM 1984 N N . GLU A 1 262 ? -7.126 -5.518 -25.710 1.00 97.25 262 GLU A N 1
ATOM 1985 C CA . GLU A 1 262 ? -8.375 -5.721 -24.971 1.00 97.25 262 GLU A CA 1
ATOM 1986 C C . GLU A 1 262 ? -8.130 -5.815 -23.461 1.00 97.25 262 GLU A C 1
ATOM 1988 O O . GLU A 1 262 ? -8.885 -5.245 -22.672 1.00 97.25 262 GLU A O 1
ATOM 1993 N N . LEU A 1 263 ? -7.047 -6.475 -23.046 1.00 96.50 263 LEU A N 1
ATOM 1994 C CA . LEU A 1 263 ? -6.675 -6.557 -21.639 1.00 96.50 263 LEU A CA 1
ATOM 1995 C C . LEU A 1 263 ? -6.355 -5.168 -21.058 1.00 96.50 263 LEU A C 1
ATOM 1997 O O . LEU A 1 263 ? -6.885 -4.807 -20.010 1.00 96.50 263 LEU A O 1
ATOM 2001 N N . ALA A 1 264 ? -5.583 -4.348 -21.779 1.00 96.94 264 ALA A N 1
ATOM 2002 C CA . ALA A 1 264 ? -5.254 -2.977 -21.379 1.00 96.94 264 ALA A CA 1
ATOM 2003 C C . ALA A 1 264 ? -6.477 -2.046 -21.303 1.00 96.94 264 ALA A C 1
ATOM 2005 O O . ALA A 1 264 ? -6.478 -1.088 -20.534 1.00 96.94 264 ALA A O 1
ATOM 2006 N N . ARG A 1 265 ? -7.533 -2.315 -22.084 1.00 95.81 265 ARG A N 1
ATOM 2007 C CA . ARG A 1 265 ? -8.806 -1.575 -22.003 1.00 95.81 265 ARG A CA 1
ATOM 2008 C C . ARG A 1 265 ? -9.598 -1.904 -20.742 1.00 95.81 265 ARG A C 1
ATOM 2010 O O . ARG A 1 265 ? -10.344 -1.056 -20.255 1.00 95.81 265 ARG A O 1
ATOM 2017 N N . ARG A 1 266 ? -9.493 -3.140 -20.252 1.00 94.62 266 ARG A N 1
ATOM 2018 C CA . ARG A 1 266 ? -10.237 -3.620 -19.079 1.00 94.62 266 ARG A CA 1
ATOM 2019 C C . ARG A 1 266 ? -9.534 -3.281 -17.772 1.00 94.62 266 ARG A C 1
ATOM 2021 O O . ARG A 1 266 ? -10.208 -2.935 -16.806 1.00 94.62 266 ARG A O 1
ATOM 2028 N N . GLU A 1 267 ? -8.207 -3.351 -17.764 1.00 94.62 267 GLU A N 1
ATOM 2029 C CA . GLU A 1 267 ? -7.385 -3.190 -16.568 1.00 94.62 267 GLU A CA 1
ATOM 2030 C C . GLU A 1 267 ? -6.711 -1.815 -16.528 1.00 94.62 267 GLU A C 1
ATOM 2032 O O . GLU A 1 267 ? -5.770 -1.530 -17.265 1.00 94.62 267 GLU A O 1
ATOM 2037 N N . SER A 1 268 ? -7.167 -0.948 -15.621 1.00 94.81 268 SER A N 1
ATOM 2038 C CA . SER A 1 268 ? -6.728 0.457 -15.546 1.00 94.81 268 SER A CA 1
ATOM 2039 C C . SER A 1 268 ? -5.274 0.658 -15.100 1.00 94.81 268 SER A C 1
ATOM 2041 O O . SER A 1 268 ? -4.730 1.748 -15.270 1.00 94.81 268 SER A O 1
ATOM 2043 N N . TYR A 1 269 ? -4.650 -0.381 -14.543 1.00 96.62 269 TYR A N 1
ATOM 2044 C CA . TYR A 1 269 ? -3.246 -0.406 -14.115 1.00 96.62 269 TYR A CA 1
ATOM 2045 C C . TYR A 1 269 ? -2.349 -1.180 -15.086 1.00 96.62 269 TYR A C 1
ATOM 2047 O O . TYR A 1 269 ? -1.232 -1.557 -14.739 1.00 96.62 269 TYR A O 1
ATOM 2055 N N . LEU A 1 270 ? -2.821 -1.435 -16.304 1.00 98.00 270 LEU A N 1
ATOM 2056 C CA . LEU A 1 270 ? -2.055 -2.173 -17.290 1.00 98.00 270 LEU A CA 1
ATOM 2057 C C . LEU A 1 270 ? -1.444 -1.232 -18.324 1.00 98.00 270 LEU A C 1
ATOM 2059 O O . LEU A 1 270 ? -2.135 -0.461 -18.984 1.00 98.00 270 LEU A O 1
ATOM 2063 N N . LEU A 1 271 ? -0.128 -1.309 -18.467 1.00 98.50 271 LEU A N 1
ATOM 2064 C CA . LEU A 1 271 ? 0.648 -0.614 -19.484 1.00 98.50 271 LEU A CA 1
ATOM 2065 C C . LEU A 1 271 ? 1.138 -1.661 -20.482 1.00 98.50 271 LEU A C 1
ATOM 2067 O O . LEU A 1 271 ? 1.867 -2.562 -20.092 1.00 98.50 271 LEU A O 1
ATOM 2071 N N . ALA A 1 272 ? 0.772 -1.558 -21.755 1.00 98.44 272 ALA A N 1
ATOM 2072 C CA . ALA A 1 272 ? 1.274 -2.449 -22.800 1.00 98.44 272 ALA A CA 1
ATOM 2073 C C . ALA A 1 272 ? 2.003 -1.638 -23.869 1.00 98.44 272 ALA A C 1
ATOM 2075 O O . ALA A 1 272 ? 1.423 -0.709 -24.426 1.00 98.44 272 ALA A O 1
ATOM 2076 N N . SER A 1 273 ? 3.262 -1.963 -24.162 1.00 98.56 273 SER A N 1
ATOM 2077 C CA . SER A 1 273 ? 4.051 -1.238 -25.168 1.00 98.56 273 SER A CA 1
ATOM 2078 C C . SER A 1 273 ? 5.124 -2.122 -25.803 1.00 98.56 273 SER A C 1
ATOM 2080 O O . SER A 1 273 ? 5.635 -3.022 -25.133 1.00 98.56 273 SER A O 1
ATOM 2082 N N . PRO A 1 274 ? 5.551 -1.837 -27.045 1.00 98.19 274 PRO A N 1
ATOM 2083 C CA . PRO A 1 274 ? 6.655 -2.559 -27.641 1.00 98.19 274 PRO A CA 1
ATOM 2084 C C . PRO A 1 274 ? 7.979 -2.184 -26.967 1.00 98.19 274 PRO A C 1
ATOM 2086 O O . PRO A 1 274 ? 8.188 -1.022 -26.604 1.00 98.19 274 PRO A O 1
ATOM 2089 N N . VAL A 1 275 ? 8.864 -3.167 -26.825 1.00 97.12 275 VAL A N 1
ATOM 2090 C CA . VAL A 1 275 ? 10.249 -3.004 -26.363 1.00 97.12 275 VAL A CA 1
ATOM 2091 C C . VAL A 1 275 ? 11.138 -3.884 -27.237 1.00 97.12 275 VAL A C 1
ATOM 2093 O O . VAL A 1 275 ? 10.790 -5.030 -27.528 1.00 97.12 275 VAL A O 1
ATOM 2096 N N . ASP A 1 276 ? 12.269 -3.341 -27.673 1.00 91.81 276 ASP A N 1
ATOM 2097 C CA . ASP A 1 276 ? 13.241 -4.080 -28.476 1.00 91.81 276 ASP A CA 1
ATOM 2098 C C . ASP A 1 276 ? 14.098 -5.006 -27.590 1.00 91.81 276 ASP A C 1
ATOM 2100 O O . ASP A 1 276 ? 14.198 -4.819 -26.378 1.00 91.81 276 ASP A O 1
ATOM 2104 N N . ASP A 1 277 ? 14.707 -6.030 -28.193 1.00 91.31 277 ASP A N 1
ATOM 2105 C CA . ASP A 1 277 ? 15.638 -6.960 -27.527 1.00 91.31 277 ASP A CA 1
ATOM 2106 C C . ASP A 1 277 ? 15.072 -7.692 -26.290 1.00 91.31 277 ASP A C 1
ATOM 2108 O O . ASP A 1 277 ? 15.798 -8.072 -25.365 1.00 91.31 277 ASP A O 1
ATOM 2112 N N . LEU A 1 278 ? 13.760 -7.952 -26.277 1.00 96.19 278 LEU A N 1
ATOM 2113 C CA . LEU A 1 278 ? 13.126 -8.700 -25.194 1.00 96.19 278 LEU A CA 1
ATOM 2114 C C . LEU A 1 278 ? 13.607 -10.160 -25.125 1.00 96.19 278 LEU A C 1
ATOM 2116 O O . LEU A 1 278 ? 13.684 -10.844 -26.149 1.00 96.19 278 LEU A O 1
ATOM 2120 N N . PRO A 1 279 ? 13.805 -10.712 -23.912 1.00 95.38 279 PRO A N 1
ATOM 2121 C CA . PRO A 1 279 ? 14.218 -12.103 -23.720 1.00 95.38 279 PRO A CA 1
ATOM 2122 C C . PRO A 1 279 ? 13.116 -13.140 -24.020 1.00 95.38 279 PRO A C 1
ATOM 2124 O O . PRO A 1 279 ? 13.369 -14.341 -23.901 1.00 95.38 279 PRO A O 1
ATOM 2127 N N . ALA A 1 280 ? 11.896 -12.699 -24.336 1.00 97.44 280 ALA A N 1
ATOM 2128 C CA . ALA A 1 280 ? 10.753 -13.509 -24.755 1.00 97.44 280 ALA A CA 1
ATOM 2129 C C . ALA A 1 280 ? 9.777 -12.644 -25.585 1.00 97.44 280 ALA A C 1
ATOM 2131 O O . ALA A 1 280 ? 9.847 -11.419 -25.469 1.00 97.44 280 ALA A O 1
ATOM 2132 N N . PRO A 1 281 ? 8.852 -13.241 -26.366 1.00 97.94 281 PRO A N 1
ATOM 2133 C CA . PRO A 1 281 ? 7.860 -12.491 -27.147 1.00 97.94 281 PRO A CA 1
ATOM 2134 C C . PRO A 1 281 ? 7.043 -11.496 -26.318 1.00 97.94 281 PRO A C 1
ATOM 2136 O O . PRO A 1 281 ? 6.756 -10.390 -26.775 1.00 97.94 281 PRO A O 1
ATOM 2139 N N . ILE A 1 282 ? 6.692 -11.885 -25.088 1.00 98.62 282 ILE A N 1
ATOM 2140 C CA . ILE A 1 282 ? 5.972 -11.055 -24.125 1.00 98.62 282 ILE A CA 1
ATOM 2141 C C . ILE A 1 282 ? 6.665 -11.168 -22.765 1.00 98.62 282 ILE A C 1
ATOM 2143 O O . ILE A 1 282 ? 6.960 -12.267 -22.281 1.00 98.62 282 ILE A O 1
ATOM 2147 N N . VAL A 1 283 ? 6.899 -10.031 -22.118 1.00 98.62 283 VAL A N 1
ATOM 2148 C CA . VAL A 1 283 ? 7.436 -9.960 -20.759 1.00 98.62 283 VAL A CA 1
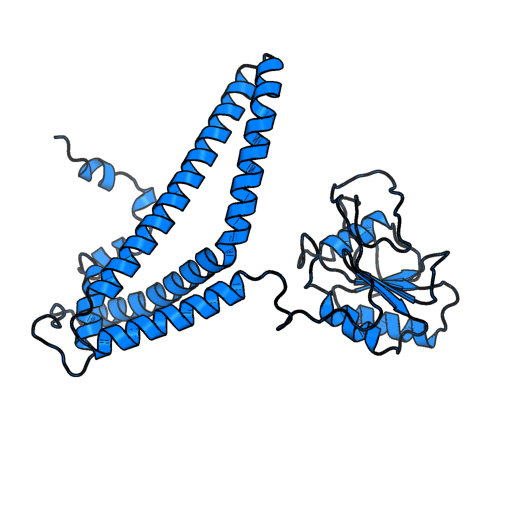ATOM 2149 C C . VAL A 1 283 ? 6.560 -9.036 -19.923 1.00 98.62 283 VAL A C 1
ATOM 2151 O O . VAL A 1 283 ? 6.447 -7.851 -20.213 1.00 98.62 283 VAL A O 1
ATOM 2154 N N . ALA A 1 284 ? 5.938 -9.584 -18.881 1.00 98.31 284 ALA A N 1
ATOM 2155 C CA . ALA A 1 284 ? 5.164 -8.821 -17.912 1.00 98.31 284 ALA A CA 1
ATOM 2156 C C . ALA A 1 284 ? 6.047 -8.485 -16.706 1.00 98.31 284 ALA A C 1
ATOM 2158 O O . ALA A 1 284 ? 6.542 -9.390 -16.034 1.00 98.31 284 ALA A O 1
ATOM 2159 N N . SER A 1 285 ? 6.234 -7.198 -16.433 1.00 98.19 285 SER A N 1
ATOM 2160 C CA . SER A 1 285 ? 6.940 -6.688 -15.259 1.00 98.19 285 SER A CA 1
ATOM 2161 C C . SER A 1 285 ? 5.964 -6.027 -14.291 1.00 98.19 285 SER A C 1
ATOM 2163 O O . SER A 1 285 ? 5.097 -5.252 -14.686 1.00 98.19 285 SER A O 1
ATOM 2165 N N . ALA A 1 286 ? 6.147 -6.306 -13.009 1.00 96.94 286 ALA A N 1
ATOM 2166 C CA . ALA A 1 286 ? 5.649 -5.514 -11.893 1.00 96.94 286 ALA A CA 1
ATOM 2167 C C . ALA A 1 286 ? 6.847 -5.162 -10.999 1.00 96.94 286 ALA A C 1
ATOM 2169 O O . ALA A 1 286 ? 7.949 -5.673 -11.214 1.00 96.94 286 ALA A O 1
ATOM 2170 N N . TRP A 1 287 ? 6.671 -4.293 -10.005 1.00 96.12 287 TRP A N 1
ATOM 2171 C CA . TRP A 1 287 ? 7.781 -3.957 -9.114 1.00 96.12 287 TRP A CA 1
ATOM 2172 C C . TRP A 1 287 ? 8.380 -5.224 -8.469 1.00 96.12 287 TRP A C 1
ATOM 2174 O O . TRP A 1 287 ? 7.659 -5.999 -7.842 1.00 96.12 287 TRP A O 1
ATOM 2184 N N . GLU A 1 288 ? 9.688 -5.435 -8.649 1.00 95.38 288 GLU A N 1
ATOM 2185 C CA . GLU A 1 288 ? 10.478 -6.602 -8.215 1.00 95.38 288 GLU A CA 1
ATOM 2186 C C . GLU A 1 288 ? 10.069 -7.953 -8.836 1.00 95.38 288 GLU A C 1
ATOM 2188 O O . GLU A 1 288 ? 10.597 -8.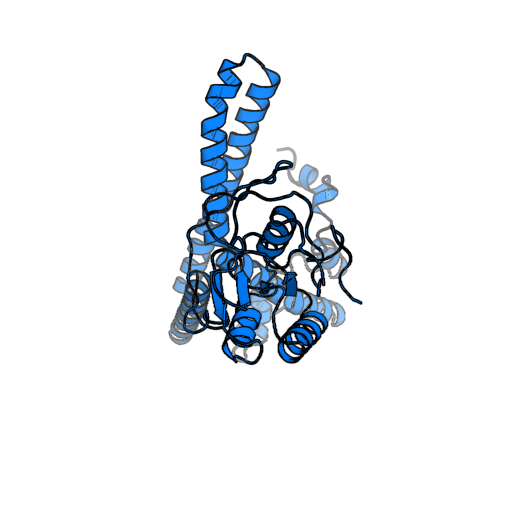993 -8.440 1.00 95.38 288 GLU A O 1
ATOM 2193 N N . GLN A 1 289 ? 9.160 -7.976 -9.814 1.00 95.81 289 GLN A N 1
ATOM 2194 C CA . GLN A 1 289 ? 8.555 -9.203 -10.342 1.00 95.81 289 GLN A CA 1
ATOM 2195 C C . GLN A 1 289 ? 8.563 -9.220 -11.868 1.00 95.81 289 GLN A C 1
ATOM 2197 O O . GLN A 1 289 ? 8.225 -8.230 -12.511 1.00 95.81 289 GLN A O 1
ATOM 2202 N N . GLN A 1 290 ? 8.887 -10.366 -12.467 1.00 97.06 290 GLN A N 1
ATOM 2203 C CA . GLN A 1 290 ? 8.831 -10.523 -13.921 1.00 97.06 290 GLN A CA 1
ATOM 2204 C C . GLN A 1 290 ? 8.342 -11.903 -14.337 1.00 97.06 290 GLN A C 1
ATOM 2206 O O . GLN A 1 290 ? 8.779 -12.920 -13.798 1.00 97.06 290 GLN A O 1
ATOM 2211 N N . LEU A 1 291 ? 7.501 -11.949 -15.362 1.00 98.00 291 LEU A N 1
ATOM 2212 C CA . LEU A 1 291 ? 7.033 -13.170 -15.997 1.00 98.00 291 LEU A CA 1
ATOM 2213 C C . LEU A 1 291 ? 7.304 -13.114 -17.501 1.00 98.00 291 LEU A C 1
ATOM 2215 O O . LEU A 1 291 ? 6.981 -12.138 -18.171 1.00 98.00 291 LEU A O 1
ATOM 2219 N N . ARG A 1 292 ? 7.880 -14.192 -18.038 1.00 98.31 292 ARG A N 1
ATOM 2220 C CA . ARG A 1 292 ? 8.158 -14.345 -19.472 1.00 98.31 292 ARG A CA 1
ATOM 2221 C C . ARG A 1 292 ? 7.159 -15.304 -20.104 1.00 98.31 292 ARG A C 1
ATOM 2223 O O . ARG A 1 292 ? 6.901 -16.383 -19.561 1.00 98.31 292 ARG A O 1
ATOM 2230 N N . LEU A 1 293 ? 6.622 -14.909 -21.250 1.00 97.94 293 LEU A N 1
ATOM 2231 C CA . LEU A 1 293 ? 5.510 -15.563 -21.927 1.00 97.94 293 LEU A CA 1
ATOM 2232 C C . LEU A 1 293 ? 5.790 -15.639 -23.430 1.00 97.94 293 LEU A C 1
ATOM 2234 O O . LEU A 1 293 ? 6.458 -14.778 -23.999 1.00 97.94 293 LEU A O 1
ATOM 2238 N N . ASN A 1 294 ? 5.267 -16.685 -24.068 1.00 97.50 294 ASN A N 1
ATOM 2239 C CA . ASN A 1 294 ? 5.411 -16.881 -25.513 1.00 97.50 294 ASN A CA 1
ATOM 2240 C C . ASN A 1 294 ? 4.188 -16.402 -26.307 1.00 97.50 294 ASN A C 1
ATOM 2242 O O . ASN A 1 294 ? 4.329 -16.137 -27.492 1.00 97.50 294 ASN A O 1
ATOM 2246 N N . VAL A 1 295 ? 3.012 -16.336 -25.670 1.00 97.31 295 VAL A N 1
ATOM 2247 C CA . VAL A 1 295 ? 1.720 -15.963 -26.273 1.00 97.31 295 VAL A CA 1
ATOM 2248 C C . VAL A 1 295 ? 0.882 -15.190 -25.254 1.00 97.31 295 VAL A C 1
ATOM 2250 O O . VAL A 1 295 ? 1.023 -15.416 -24.047 1.00 97.31 295 VAL A O 1
ATOM 2253 N N . ALA A 1 296 ? 0.007 -14.295 -25.714 1.00 96.62 296 ALA A N 1
ATOM 2254 C CA . ALA A 1 296 ? -0.811 -13.443 -24.847 1.00 96.62 296 ALA A CA 1
ATOM 2255 C C . ALA A 1 296 ? -1.961 -14.214 -24.181 1.00 96.62 296 ALA A C 1
ATOM 2257 O O . ALA A 1 296 ? -2.452 -13.819 -23.127 1.00 96.62 296 ALA A O 1
ATOM 2258 N N . THR A 1 297 ? -2.370 -15.344 -24.763 1.00 95.69 297 THR A N 1
ATOM 2259 C CA . THR A 1 297 ? -3.442 -16.203 -24.236 1.00 95.69 297 THR A CA 1
ATOM 2260 C C . THR A 1 297 ? -2.984 -17.162 -23.130 1.00 95.69 297 THR A C 1
ATOM 2262 O O . THR A 1 297 ? -3.762 -18.010 -22.691 1.00 95.69 297 THR A O 1
ATOM 2265 N N . ASP A 1 298 ? -1.722 -17.101 -22.698 1.00 97.25 298 ASP A N 1
ATOM 2266 C CA . ASP A 1 298 ? -1.224 -17.901 -21.576 1.00 97.25 298 ASP A CA 1
ATOM 2267 C C . ASP A 1 298 ? -1.894 -17.426 -20.275 1.00 97.25 298 ASP A C 1
ATOM 2269 O O . ASP A 1 298 ? -1.757 -16.270 -19.876 1.00 97.25 298 ASP A O 1
ATOM 2273 N N . GLY A 1 299 ? -2.622 -18.325 -19.599 1.00 95.19 299 GLY A N 1
ATOM 2274 C CA . GLY A 1 299 ? -3.407 -17.996 -18.402 1.00 95.19 299 GLY A CA 1
ATOM 2275 C C . GLY A 1 299 ? -2.588 -17.370 -17.270 1.00 95.19 299 GLY A C 1
ATOM 2276 O O . GLY A 1 299 ? -3.121 -16.583 -16.489 1.00 95.19 299 GLY A O 1
ATOM 2277 N N . ARG A 1 300 ? -1.274 -17.625 -17.236 1.00 96.12 300 ARG A N 1
ATOM 2278 C CA . ARG A 1 300 ? -0.363 -17.021 -16.259 1.00 96.12 300 ARG A CA 1
ATOM 2279 C C . ARG A 1 300 ? -0.251 -15.507 -16.407 1.00 96.12 300 ARG A C 1
ATOM 2281 O O . ARG A 1 300 ? 0.089 -14.843 -15.436 1.00 96.12 300 ARG A O 1
ATOM 2288 N N . LEU A 1 301 ? -0.526 -14.953 -17.591 1.00 96.81 301 LEU A N 1
ATOM 2289 C CA . LEU A 1 301 ? -0.557 -13.506 -17.778 1.00 96.81 301 LEU A CA 1
ATOM 2290 C C . LEU A 1 301 ? -1.665 -12.870 -16.937 1.00 96.81 301 LEU A C 1
ATOM 2292 O O . LEU A 1 301 ? -1.417 -11.894 -16.239 1.00 96.81 301 LEU A O 1
ATOM 2296 N N . ILE A 1 302 ? -2.864 -13.455 -16.959 1.00 94.75 302 ILE A N 1
ATOM 2297 C CA . ILE A 1 302 ? -3.995 -12.975 -16.159 1.00 94.75 302 ILE A CA 1
ATOM 2298 C C . ILE A 1 302 ? -3.709 -13.161 -14.671 1.00 94.75 302 ILE A C 1
ATOM 2300 O O . ILE A 1 302 ? -3.888 -12.221 -13.907 1.00 94.75 302 ILE A O 1
ATOM 2304 N N . GLU A 1 303 ? -3.169 -14.315 -14.270 1.00 93.31 303 GLU A N 1
ATOM 2305 C CA . GLU A 1 303 ? -2.746 -14.546 -12.881 1.00 93.31 303 GLU A CA 1
ATOM 2306 C C . GLU A 1 303 ? -1.720 -13.496 -12.410 1.00 93.31 303 GLU A C 1
ATOM 2308 O O . GLU A 1 303 ? -1.796 -13.015 -11.281 1.00 93.31 303 GLU A O 1
ATOM 2313 N N . PHE A 1 304 ? -0.776 -13.103 -13.276 1.00 94.81 304 PHE A N 1
ATOM 2314 C CA . PHE A 1 304 ? 0.202 -12.054 -12.977 1.00 94.81 304 PHE A CA 1
ATOM 2315 C C . PHE A 1 304 ? -0.464 -10.686 -12.815 1.00 94.81 304 PHE A C 1
ATOM 2317 O O . PHE A 1 304 ? -0.166 -9.958 -11.870 1.00 94.81 304 PHE A O 1
ATOM 2324 N N . VAL A 1 305 ? -1.377 -10.336 -13.723 1.00 94.50 305 VAL A N 1
ATOM 2325 C CA . VAL A 1 305 ? -2.109 -9.066 -13.672 1.00 94.50 305 VAL A CA 1
ATOM 2326 C C . VAL A 1 305 ? -2.966 -8.990 -12.412 1.00 94.50 305 VAL A C 1
ATOM 2328 O O . VAL A 1 305 ? -2.868 -8.016 -11.675 1.00 94.50 305 VAL A O 1
ATOM 2331 N N . GLU A 1 306 ? -3.722 -10.036 -12.087 1.00 91.31 306 GLU A N 1
ATOM 2332 C CA . GLU A 1 306 ? -4.534 -10.096 -10.867 1.00 91.31 306 GLU A CA 1
ATOM 2333 C C . GLU A 1 306 ? -3.684 -10.015 -9.589 1.00 91.31 306 GLU A C 1
ATOM 2335 O O . GLU A 1 306 ? -4.110 -9.428 -8.590 1.00 91.31 306 GLU A O 1
ATOM 2340 N N . ALA A 1 307 ? -2.475 -10.582 -9.608 1.00 88.25 307 ALA A N 1
ATOM 2341 C CA . ALA A 1 307 ? -1.564 -10.543 -8.472 1.00 88.25 307 ALA A CA 1
ATOM 2342 C C . ALA A 1 307 ? -0.972 -9.151 -8.204 1.00 88.25 307 ALA A C 1
ATOM 2344 O O . ALA A 1 307 ? -0.749 -8.820 -7.036 1.00 88.25 307 ALA A O 1
ATOM 2345 N N . PHE A 1 308 ? -0.714 -8.358 -9.253 1.00 91.50 308 PHE A N 1
ATOM 2346 C CA . PHE A 1 308 ? 0.144 -7.169 -9.157 1.00 91.50 308 PHE A CA 1
ATOM 2347 C C . PHE A 1 308 ? -0.459 -5.845 -9.648 1.00 91.50 308 PHE A C 1
ATOM 2349 O O . PHE A 1 308 ? 0.109 -4.789 -9.369 1.00 91.50 308 PHE A O 1
ATOM 2356 N N . ALA A 1 309 ? -1.576 -5.854 -10.374 1.00 92.06 309 ALA A N 1
ATOM 2357 C CA . ALA A 1 309 ? -2.200 -4.626 -10.861 1.00 92.06 309 ALA A CA 1
ATOM 2358 C C . ALA A 1 309 ? -2.971 -3.914 -9.738 1.00 92.06 309 ALA A C 1
ATOM 2360 O O . ALA A 1 309 ? -3.810 -4.520 -9.076 1.00 92.06 309 ALA A O 1
ATOM 2361 N N . ALA A 1 310 ? -2.703 -2.621 -9.524 1.00 86.31 310 ALA A N 1
ATOM 2362 C CA . ALA A 1 310 ? -3.255 -1.755 -8.465 1.00 86.31 310 ALA A CA 1
ATOM 2363 C C . ALA A 1 310 ? -2.939 -2.174 -7.014 1.00 86.31 310 ALA A C 1
ATOM 2365 O O . ALA A 1 310 ? -3.111 -1.391 -6.078 1.00 86.31 310 ALA A O 1
ATOM 2366 N N . GLN A 1 311 ? -2.496 -3.410 -6.820 1.00 69.56 311 GLN A N 1
ATOM 2367 C CA . GLN A 1 311 ? -2.234 -4.066 -5.549 1.00 69.56 311 GLN A CA 1
ATOM 2368 C C . GLN A 1 311 ? -0.953 -4.885 -5.684 1.00 69.56 311 GLN A C 1
ATOM 2370 O O . GLN A 1 311 ? -0.672 -5.397 -6.751 1.00 69.56 311 GLN A O 1
ATOM 2375 N N . GLY A 1 312 ? -0.152 -5.030 -4.631 1.00 70.75 312 GLY A N 1
ATOM 2376 C CA . GLY A 1 312 ? 1.078 -5.820 -4.715 1.00 70.75 312 GLY A CA 1
ATOM 2377 C C . GLY A 1 312 ? 2.162 -5.319 -3.774 1.00 70.75 312 GLY A C 1
ATOM 2378 O O . GLY A 1 312 ? 1.878 -4.621 -2.802 1.00 70.75 312 GLY A O 1
ATOM 2379 N N . GLN A 1 313 ? 3.409 -5.685 -4.072 1.00 75.62 313 GLN A N 1
ATOM 2380 C CA . GLN A 1 313 ? 4.596 -5.299 -3.293 1.00 75.62 313 GLN A CA 1
ATOM 2381 C C . GLN A 1 313 ? 5.227 -3.981 -3.777 1.00 75.62 313 GLN A C 1
ATOM 2383 O O . GLN A 1 313 ? 6.294 -3.598 -3.298 1.00 75.62 313 GLN A O 1
ATOM 2388 N N . ALA A 1 314 ? 4.568 -3.280 -4.705 1.00 87.94 314 ALA A N 1
ATOM 2389 C CA . ALA A 1 314 ? 5.045 -2.005 -5.214 1.00 87.94 314 ALA A CA 1
ATOM 2390 C C . ALA A 1 314 ? 5.105 -0.939 -4.095 1.00 87.94 314 ALA A C 1
ATOM 2392 O O . ALA A 1 314 ? 4.211 -0.909 -3.241 1.00 87.94 314 ALA A O 1
ATOM 2393 N N . PRO A 1 315 ? 6.135 -0.070 -4.075 1.00 88.50 315 PRO A N 1
ATOM 2394 C CA . PRO A 1 315 ? 6.359 0.895 -2.999 1.00 88.50 315 PRO A CA 1
ATOM 2395 C C . PRO A 1 315 ? 5.170 1.821 -2.722 1.00 88.50 315 PRO A C 1
ATOM 2397 O O . PRO A 1 315 ? 4.887 2.102 -1.556 1.00 88.50 315 PRO A O 1
ATOM 2400 N N . GLU A 1 316 ? 4.461 2.246 -3.770 1.00 89.19 316 GLU A N 1
ATOM 2401 C CA . GLU A 1 316 ? 3.337 3.186 -3.708 1.00 89.19 316 GLU A CA 1
ATOM 2402 C C . GLU A 1 316 ? 2.073 2.611 -4.376 1.00 89.19 316 GLU A C 1
ATOM 2404 O O . GLU A 1 316 ? 1.306 3.319 -5.031 1.00 89.19 316 GLU A O 1
ATOM 2409 N N . ALA A 1 317 ? 1.842 1.302 -4.204 1.00 88.56 317 ALA A N 1
ATOM 2410 C CA . ALA A 1 317 ? 0.692 0.601 -4.776 1.00 88.56 317 ALA A CA 1
ATOM 2411 C C . ALA A 1 317 ? -0.642 1.343 -4.538 1.00 88.56 317 ALA A C 1
ATOM 2413 O O . ALA A 1 317 ? -0.980 1.713 -3.408 1.00 88.56 317 ALA A O 1
ATOM 2414 N N . GLY A 1 318 ? -1.415 1.524 -5.612 1.00 86.25 318 GLY A N 1
ATOM 2415 C CA . GLY A 1 318 ? -2.680 2.266 -5.610 1.00 86.25 318 GLY A CA 1
ATOM 2416 C C . GLY A 1 318 ? -2.537 3.753 -5.957 1.00 86.25 318 GLY A C 1
ATOM 2417 O O . GLY A 1 318 ? -3.538 4.478 -5.955 1.00 86.25 318 GLY A O 1
ATOM 2418 N N . GLY A 1 319 ? -1.318 4.215 -6.252 1.00 87.06 319 GLY A N 1
ATOM 2419 C CA . GLY A 1 319 ? -1.066 5.512 -6.874 1.00 87.06 319 GLY A CA 1
ATOM 2420 C C . GLY A 1 319 ? -1.657 5.601 -8.292 1.00 87.06 319 GLY A C 1
ATOM 2421 O O . GLY A 1 319 ? -1.896 4.588 -8.943 1.00 87.06 319 GLY A O 1
ATOM 2422 N N . PRO A 1 320 ? -1.930 6.806 -8.819 1.00 89.75 320 PRO A N 1
ATOM 2423 C CA . PRO A 1 320 ? -2.551 6.945 -10.132 1.00 89.75 320 PRO A CA 1
ATOM 2424 C C . PRO A 1 320 ? -1.621 6.463 -11.257 1.00 89.75 320 PRO A C 1
ATOM 2426 O O . PRO A 1 320 ? -0.494 6.940 -11.370 1.00 89.75 320 PRO A O 1
ATOM 2429 N N . CYS A 1 321 ? -2.121 5.611 -12.157 1.00 91.75 321 CYS A N 1
ATOM 2430 C CA . CYS A 1 321 ? -1.445 5.283 -13.423 1.00 91.75 321 CYS A CA 1
ATOM 2431 C C . CYS A 1 321 ? -1.919 6.167 -14.597 1.00 91.75 321 CYS A C 1
ATOM 2433 O O . CYS A 1 321 ? -1.917 5.770 -15.757 1.00 91.75 321 CYS A O 1
ATOM 2435 N N . THR A 1 322 ? -2.403 7.374 -14.309 1.00 93.56 322 THR A N 1
ATOM 2436 C CA . THR A 1 322 ? -2.921 8.317 -15.313 1.00 93.56 322 THR A CA 1
ATOM 2437 C C . THR A 1 322 ? -2.599 9.751 -14.904 1.00 93.56 322 THR A C 1
ATOM 2439 O O . THR A 1 322 ? -2.410 10.020 -13.720 1.00 93.56 322 THR A O 1
ATOM 2442 N N . GLY A 1 323 ? -2.609 10.686 -15.855 1.00 91.25 323 GLY A N 1
ATOM 2443 C CA . GLY A 1 323 ? -2.286 12.097 -15.616 1.00 91.25 323 GLY A CA 1
ATOM 2444 C C . GLY A 1 323 ? -0.802 12.441 -15.783 1.00 91.25 323 GLY A C 1
ATOM 2445 O O . GLY A 1 323 ? -0.395 13.543 -15.420 1.00 91.25 323 GLY A O 1
ATOM 2446 N N . GLY A 1 324 ? -0.005 11.522 -16.332 1.00 93.56 324 GLY A N 1
ATOM 2447 C CA . GLY A 1 324 ? 1.401 11.720 -16.674 1.00 93.56 324 GLY A CA 1
ATOM 2448 C C . GLY A 1 324 ? 1.659 11.725 -18.179 1.00 93.56 324 GLY A C 1
ATOM 2449 O O . GLY A 1 324 ? 0.899 12.304 -18.959 1.00 93.56 324 GLY A O 1
ATOM 2450 N N . ALA A 1 325 ? 2.770 11.113 -18.580 1.00 95.25 325 ALA A N 1
ATOM 2451 C CA . ALA A 1 325 ? 3.265 11.102 -19.950 1.00 95.25 325 ALA A CA 1
ATOM 2452 C C . ALA A 1 325 ? 2.569 10.052 -20.833 1.00 95.25 325 ALA A C 1
ATOM 2454 O O . ALA A 1 325 ? 2.092 9.025 -20.355 1.00 95.25 325 ALA A O 1
ATOM 2455 N N . GLY A 1 326 ? 2.579 10.304 -22.145 1.00 94.94 326 GLY A N 1
ATOM 2456 C CA . GLY A 1 326 ? 2.062 9.398 -23.173 1.00 94.94 326 GLY A CA 1
ATOM 2457 C C . GLY A 1 326 ? 0.549 9.450 -23.369 1.00 94.94 326 GLY A C 1
ATOM 2458 O O . GLY A 1 326 ? -0.208 9.784 -22.464 1.00 94.94 326 GLY A O 1
ATOM 2459 N N . ASN A 1 327 ? 0.115 9.124 -24.585 1.00 95.06 327 ASN A N 1
ATOM 2460 C CA . ASN A 1 327 ? -1.294 8.989 -24.937 1.00 95.06 327 ASN A CA 1
ATOM 2461 C C . ASN A 1 327 ? -1.507 7.555 -25.438 1.00 95.06 327 ASN A C 1
ATOM 2463 O O . ASN A 1 327 ? -1.085 7.270 -26.564 1.00 95.06 327 ASN A O 1
ATOM 2467 N N . PRO A 1 328 ? -2.076 6.659 -24.616 1.00 94.94 328 PRO A N 1
ATOM 2468 C CA . PRO A 1 328 ? -2.385 5.305 -25.051 1.00 94.94 328 PRO A CA 1
ATOM 2469 C C . PRO A 1 328 ? -3.503 5.324 -26.098 1.00 94.94 328 PRO A C 1
ATOM 2471 O O . PRO A 1 328 ? -4.197 6.330 -26.279 1.00 94.94 328 PRO A O 1
ATOM 2474 N N . GLU A 1 329 ? -3.689 4.202 -26.786 1.00 92.88 329 GLU A N 1
ATOM 2475 C CA . GLU A 1 329 ? -4.879 3.995 -27.602 1.00 92.88 329 GLU A CA 1
ATOM 2476 C C . GLU A 1 329 ? -6.150 4.141 -26.742 1.00 92.88 329 GLU A C 1
ATOM 2478 O O . GLU A 1 329 ? -6.170 3.670 -25.601 1.00 92.88 329 GLU A O 1
ATOM 2483 N N . PRO A 1 330 ? -7.186 4.821 -27.270 1.00 77.94 330 PRO A N 1
ATOM 2484 C CA . PRO A 1 330 ? -8.430 5.093 -26.552 1.00 77.94 330 PRO A CA 1
ATOM 2485 C C . PRO A 1 330 ? -9.236 3.827 -26.338 1.00 77.94 330 PRO A C 1
ATOM 2487 O O . PRO A 1 330 ? -9.162 2.974 -27.246 1.00 77.94 330 PRO A O 1
#

Sequence (330 aa):
MIDLDILRQSLPFVRFDGYWALADLTGIPDFLSQIAPLARSLSSKAGPGAKLPRLKRWVRVTFIAYILITLPVLAFLLWIMVTRMPALLSVIVGSLLSQIAVVPRVLGEGSVVSSVFAVVQVFVLGLEALGITYLFVSLGRTLVAVARGQATQRGRVIAAMIVVVVGIAVAYAWIPNLPIGQGAAPAGAQTFEVTERSHVRTPVEYAQTPAVGGAHSPVVQNCGFYTRAVAEENAVHSLEHGAVWIAYQTDLPDEDLDTLRELARRESYLLASPVDDLPAPIVASAWEQQLRLNVATDGRLIEFVEAFAAQGQAPEAGGPCTGGAGNPEP